Protein AF-A0A2V9N1M3-F1 (afdb_monomer)

Secondary structure (DSSP, 8-state):
-EEE--TT----EEES---TT----------SSHHHHHHHHHHHHHHHTT----S--------GGGTHHHHHTSS-------------SS-------PPPPHHHHHHHHHHH--HHHHHHHHHHHHHHHSSSSSHHHHHHHHHHHHHHTT--GGGEE-S-SSS-STT-EE-HHHHHHHHHHHHTSTTHHHHHHHSPBTTTSGGGTTS-TTS-TT-EEEEEEEEETTEEEEEEEEE-TT--EEEEEEEEES-SS-HHHHHHHHHHHHHHHHHTT--

pLDDT: mean 88.24, std 16.22, range [36.22, 98.81]

Radius of gyration: 24.4 Å; Cα contacts (8 Å, |Δi|>4): 361; chains: 1; bounding box: 51×53×83 Å

Structure (mmCIF, N/CA/C/O backbone):
data_AF-A0A2V9N1M3-F1
#
_entry.id   AF-A0A2V9N1M3-F1
#
loop_
_atom_site.group_PDB
_atom_site.id
_atom_site.type_symbol
_atom_site.label_atom_id
_atom_site.label_alt_id
_atom_site.label_comp_id
_atom_site.label_asym_id
_atom_site.label_entity_id
_atom_site.label_seq_id
_atom_site.pdbx_PDB_ins_code
_atom_site.Cartn_x
_atom_site.Cartn_y
_atom_site.Cartn_z
_atom_site.occupancy
_atom_site.B_iso_or_equiv
_atom_site.auth_seq_id
_atom_site.auth_comp_id
_atom_site.auth_asym_id
_atom_site.auth_atom_id
_atom_site.pdbx_PDB_model_num
ATOM 1 N N . LEU A 1 1 ? 21.889 -20.603 6.524 1.00 84.44 1 LEU A N 1
ATOM 2 C CA . LEU A 1 1 ? 22.195 -20.076 5.174 1.00 84.44 1 LEU A CA 1
ATOM 3 C C . LEU A 1 1 ? 22.054 -18.554 5.181 1.00 84.44 1 LEU A C 1
ATOM 5 O O . LEU A 1 1 ? 21.129 -18.057 5.806 1.00 84.44 1 LEU A O 1
ATOM 9 N N . TYR A 1 2 ? 22.964 -17.839 4.531 1.00 86.38 2 TYR A N 1
ATOM 10 C CA . TYR A 1 2 ? 22.956 -16.389 4.345 1.00 86.38 2 TYR A CA 1
ATOM 11 C C . TYR A 1 2 ? 22.994 -16.087 2.849 1.00 86.38 2 TYR A C 1
ATOM 13 O O . TYR A 1 2 ? 23.710 -16.768 2.110 1.00 86.38 2 TYR A O 1
ATOM 21 N N . ILE A 1 3 ? 22.244 -15.073 2.425 1.00 88.38 3 ILE A N 1
ATOM 22 C CA . ILE A 1 3 ? 22.172 -14.605 1.042 1.00 88.38 3 ILE A CA 1
ATOM 23 C C . ILE A 1 3 ? 22.498 -13.111 1.039 1.00 88.38 3 ILE A C 1
ATOM 25 O O . ILE A 1 3 ? 21.986 -12.357 1.862 1.00 88.38 3 ILE A O 1
ATOM 29 N N . ASN A 1 4 ? 23.367 -12.680 0.128 1.00 85.81 4 ASN A N 1
ATOM 30 C CA . ASN A 1 4 ? 23.683 -11.270 -0.076 1.00 85.81 4 ASN A CA 1
ATOM 31 C C . ASN A 1 4 ? 23.738 -10.938 -1.559 1.00 85.81 4 ASN A C 1
ATOM 33 O O . ASN A 1 4 ? 24.217 -11.728 -2.378 1.00 85.81 4 ASN A O 1
ATOM 37 N N . ARG A 1 5 ? 23.323 -9.716 -1.872 1.00 85.38 5 ARG A N 1
ATOM 38 C CA . ARG A 1 5 ? 23.609 -9.068 -3.137 1.00 85.38 5 ARG A CA 1
ATOM 39 C C . ARG A 1 5 ? 24.112 -7.665 -2.844 1.00 85.38 5 ARG A C 1
ATOM 41 O O . ARG A 1 5 ? 23.372 -6.863 -2.280 1.00 85.38 5 ARG A O 1
ATOM 48 N N . GLU A 1 6 ? 25.336 -7.367 -3.261 1.00 84.12 6 GLU A N 1
ATOM 49 C CA . GLU A 1 6 ? 25.848 -6.001 -3.165 1.00 84.12 6 GLU A CA 1
ATOM 50 C C . GLU A 1 6 ? 24.955 -5.036 -3.970 1.00 84.12 6 GLU A C 1
ATOM 52 O O . GLU A 1 6 ? 24.482 -5.407 -5.055 1.00 84.12 6 GLU A O 1
ATOM 57 N N . PRO A 1 7 ? 24.712 -3.806 -3.477 1.00 78.56 7 PRO A N 1
ATOM 58 C CA . PRO A 1 7 ? 23.983 -2.791 -4.232 1.00 78.56 7 PRO A CA 1
ATOM 59 C C . PRO A 1 7 ? 24.585 -2.589 -5.629 1.00 78.56 7 PRO A C 1
ATOM 61 O O . PRO A 1 7 ? 25.802 -2.471 -5.767 1.00 78.56 7 PRO A O 1
ATOM 64 N N . GLY A 1 8 ? 23.751 -2.566 -6.673 1.00 77.06 8 GLY A N 1
ATOM 65 C CA . GLY A 1 8 ? 24.218 -2.408 -8.056 1.00 77.06 8 GLY A CA 1
ATOM 66 C C . GLY A 1 8 ? 24.792 -3.674 -8.704 1.00 77.06 8 GLY A C 1
ATOM 67 O O . GLY A 1 8 ? 25.138 -3.656 -9.883 1.00 77.06 8 GLY A O 1
ATOM 68 N N . SER A 1 9 ? 24.925 -4.777 -7.963 1.00 80.50 9 SER A N 1
ATOM 69 C CA . SER A 1 9 ? 25.466 -6.028 -8.493 1.00 80.50 9 SER A CA 1
ATOM 70 C C . SER A 1 9 ? 24.376 -6.905 -9.111 1.00 80.50 9 SER A C 1
ATOM 72 O O . SER A 1 9 ? 23.220 -6.880 -8.707 1.00 80.50 9 SER A O 1
ATOM 74 N N . THR A 1 10 ? 24.735 -7.756 -10.064 1.00 80.69 10 THR A N 1
ATOM 75 C CA . THR A 1 10 ? 23.894 -8.892 -10.487 1.00 80.69 10 THR A CA 1
ATOM 76 C C . THR A 1 10 ? 24.365 -10.210 -9.870 1.00 80.69 10 THR A C 1
ATOM 78 O O . THR A 1 10 ? 23.758 -11.257 -10.090 1.00 80.69 10 THR A O 1
ATOM 81 N N . GLN A 1 11 ? 25.438 -10.170 -9.076 1.00 85.69 11 GLN A N 1
ATOM 82 C CA . GLN A 1 11 ? 26.018 -11.331 -8.420 1.00 85.69 11 GLN A CA 1
ATOM 83 C C . GLN A 1 11 ? 25.356 -11.579 -7.063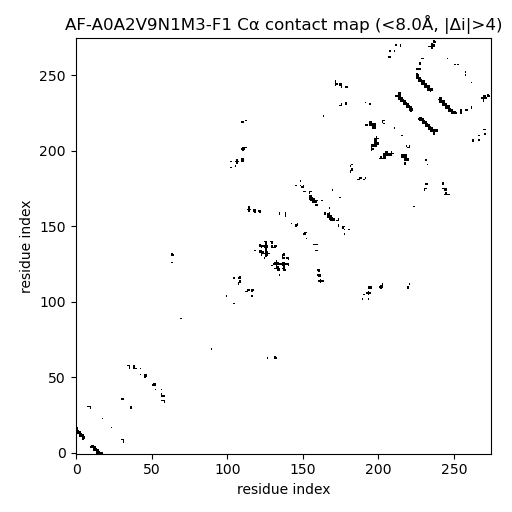 1.00 85.69 11 GLN A C 1
ATOM 85 O O . GLN A 1 11 ? 25.288 -10.691 -6.212 1.00 85.69 11 GLN A O 1
ATOM 90 N N . LEU A 1 12 ? 24.913 -12.820 -6.864 1.00 88.38 12 LEU A N 1
ATOM 91 C CA . LEU A 1 12 ? 24.417 -13.327 -5.591 1.00 88.38 12 LEU A CA 1
ATOM 92 C C . LEU A 1 12 ? 25.511 -14.122 -4.884 1.00 88.38 12 LEU A C 1
ATOM 94 O O . LEU A 1 12 ? 26.125 -15.007 -5.482 1.00 88.38 12 LEU A O 1
ATOM 98 N N . THR A 1 13 ? 25.717 -13.836 -3.603 1.00 89.12 13 THR A N 1
ATOM 99 C CA . THR A 1 13 ? 26.634 -14.578 -2.736 1.00 89.12 13 THR A CA 1
ATOM 100 C C . THR A 1 13 ? 25.820 -15.345 -1.705 1.00 89.12 13 THR A C 1
ATOM 102 O O . THR A 1 13 ? 25.036 -14.748 -0.970 1.00 89.12 13 THR A O 1
ATOM 105 N N . LEU A 1 14 ? 26.017 -16.663 -1.640 1.00 91.38 14 LEU A N 1
ATOM 106 C CA . LEU A 1 14 ? 25.378 -17.542 -0.661 1.00 91.38 14 LEU A CA 1
ATOM 107 C C . LEU A 1 14 ? 26.444 -18.215 0.206 1.00 91.38 14 LEU A C 1
ATOM 109 O O . LEU A 1 14 ? 27.428 -18.732 -0.322 1.00 91.38 14 LEU A O 1
ATOM 113 N N . TRP A 1 15 ? 26.259 -18.224 1.527 1.00 92.62 15 TRP A N 1
ATOM 114 C CA . TRP A 1 15 ? 27.186 -18.887 2.453 1.00 92.62 15 TRP A CA 1
ATOM 115 C C . TRP A 1 15 ? 26.504 -19.376 3.738 1.00 92.62 15 TRP A C 1
ATOM 117 O O . TRP A 1 15 ? 25.355 -19.050 4.026 1.00 92.62 15 TRP A O 1
ATOM 127 N N . GLY A 1 16 ? 27.214 -20.173 4.538 1.00 91.94 16 GLY A N 1
ATOM 128 C CA . GLY A 1 16 ? 26.735 -20.721 5.813 1.00 91.94 16 GLY A CA 1
ATOM 129 C C . GLY A 1 16 ? 26.448 -22.221 5.750 1.00 91.94 16 GLY A C 1
ATOM 130 O O . GLY A 1 16 ? 26.913 -22.912 4.850 1.00 91.94 16 GLY A O 1
ATOM 131 N N . SER A 1 17 ? 25.697 -22.721 6.729 1.00 91.69 17 SER A N 1
ATOM 132 C CA . SER A 1 17 ? 25.288 -24.124 6.831 1.00 91.69 17 SER A CA 1
ATOM 133 C C . SER A 1 17 ? 23.768 -24.274 6.726 1.00 91.69 17 SER A C 1
ATOM 135 O O . SER A 1 17 ? 23.008 -23.340 7.016 1.00 91.69 17 SER A O 1
ATOM 137 N N . ILE A 1 18 ? 23.349 -25.455 6.277 1.00 91.50 18 ILE A N 1
ATOM 138 C CA . ILE A 1 18 ? 21.968 -25.935 6.240 1.00 91.50 18 ILE A CA 1
ATOM 139 C C . ILE A 1 18 ? 21.987 -27.412 6.660 1.00 91.50 18 ILE A C 1
ATOM 141 O O . ILE A 1 18 ? 22.940 -28.123 6.324 1.00 91.50 18 ILE A O 1
ATOM 145 N N . ALA A 1 19 ? 21.010 -27.856 7.455 1.00 94.19 19 ALA A N 1
ATOM 146 C CA . ALA A 1 19 ? 20.919 -29.263 7.840 1.00 94.19 19 ALA A CA 1
ATOM 147 C C . ALA A 1 19 ? 20.518 -30.121 6.627 1.00 94.19 19 ALA A C 1
ATOM 149 O O . ALA A 1 19 ? 19.894 -29.630 5.690 1.00 94.19 19 ALA A O 1
ATOM 150 N N . ALA A 1 20 ? 20.889 -31.403 6.621 1.00 93.44 20 ALA A N 1
ATOM 151 C CA . ALA A 1 20 ? 20.592 -32.286 5.487 1.00 93.44 20 ALA A CA 1
ATOM 152 C C . ALA A 1 20 ? 19.084 -32.560 5.312 1.00 93.44 20 ALA A C 1
ATOM 154 O O . ALA A 1 20 ? 18.650 -32.905 4.218 1.00 93.44 20 ALA A O 1
ATOM 155 N N . ASP A 1 21 ? 18.310 -32.414 6.386 1.00 95.25 21 ASP A N 1
ATOM 156 C CA . ASP A 1 21 ? 16.857 -32.580 6.465 1.00 95.25 21 ASP A CA 1
ATOM 157 C C . ASP A 1 21 ? 16.095 -31.243 6.501 1.00 95.25 21 ASP A C 1
ATOM 159 O O . ASP A 1 21 ? 14.881 -31.223 6.701 1.00 95.25 21 ASP A O 1
ATOM 163 N N . ASP A 1 22 ? 16.792 -30.123 6.299 1.00 92.56 22 ASP A N 1
ATOM 164 C CA . ASP A 1 22 ? 16.176 -28.801 6.253 1.00 92.56 22 ASP A CA 1
ATOM 165 C C . ASP A 1 22 ? 15.276 -28.677 5.005 1.00 92.56 22 ASP A C 1
ATOM 167 O O . ASP A 1 22 ? 15.717 -28.996 3.894 1.00 92.56 22 ASP A O 1
ATOM 171 N N . PRO A 1 23 ? 14.023 -28.202 5.141 1.00 89.06 23 PRO A N 1
ATOM 172 C CA . PRO A 1 23 ? 13.109 -28.042 4.010 1.00 89.06 23 PRO A CA 1
ATOM 173 C C . PRO A 1 23 ? 13.526 -26.925 3.035 1.00 89.06 23 PRO A C 1
ATOM 175 O O . PRO A 1 23 ? 12.907 -26.773 1.980 1.00 89.06 23 PRO A O 1
ATOM 178 N N . GLY A 1 24 ? 14.559 -26.147 3.365 1.00 86.38 24 GLY A N 1
ATOM 179 C CA . GLY A 1 24 ? 15.015 -24.999 2.600 1.00 86.38 24 GLY A CA 1
ATOM 180 C C . GLY A 1 24 ? 14.250 -23.721 2.941 1.00 86.38 24 GLY A C 1
ATOM 181 O O . GLY A 1 24 ? 13.290 -23.705 3.712 1.00 86.38 24 GLY A O 1
ATOM 182 N N . ALA A 1 25 ? 14.689 -22.617 2.339 1.00 83.19 25 ALA A N 1
ATOM 183 C CA . ALA A 1 25 ? 14.068 -21.309 2.488 1.00 83.19 25 ALA A CA 1
ATOM 184 C C . ALA A 1 25 ? 13.905 -20.639 1.123 1.00 83.19 25 ALA A C 1
ATOM 186 O O . ALA A 1 25 ? 14.735 -20.810 0.230 1.00 83.19 25 ALA A O 1
ATOM 187 N N . ASN A 1 26 ? 12.847 -19.842 0.993 1.00 85.00 26 ASN A N 1
ATOM 188 C CA . ASN A 1 26 ? 12.625 -18.974 -0.154 1.00 85.00 26 ASN A CA 1
ATOM 189 C C . ASN A 1 26 ? 12.863 -17.529 0.272 1.0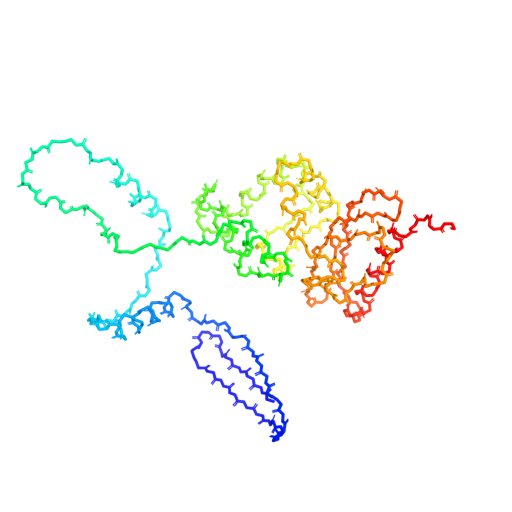0 85.00 26 ASN A C 1
ATOM 191 O O . ASN A 1 26 ? 12.292 -17.076 1.264 1.00 85.00 26 ASN A O 1
ATOM 195 N N . GLU A 1 27 ? 13.661 -16.800 -0.501 1.00 80.81 27 GLU A N 1
ATOM 196 C CA . GLU A 1 27 ? 13.926 -15.386 -0.264 1.00 80.81 27 GLU A CA 1
ATOM 197 C C . GLU A 1 27 ? 13.738 -14.604 -1.564 1.00 80.81 27 GLU A C 1
ATOM 199 O O . GLU A 1 27 ? 14.287 -14.952 -2.611 1.00 80.81 27 GLU A O 1
ATOM 204 N N . GLY A 1 28 ? 12.909 -13.561 -1.507 1.00 80.88 28 GLY A N 1
ATOM 205 C CA . GLY A 1 28 ? 12.708 -12.650 -2.625 1.00 80.88 28 GLY A CA 1
ATOM 206 C C . GLY A 1 28 ? 13.855 -11.653 -2.682 1.00 80.88 28 GLY A C 1
ATOM 207 O O . GLY A 1 28 ? 14.079 -10.905 -1.735 1.00 80.88 28 GLY A O 1
ATOM 208 N N . LEU A 1 29 ? 14.559 -11.617 -3.807 1.00 80.75 29 LEU A N 1
ATOM 209 C CA . LEU A 1 29 ? 15.649 -10.683 -4.040 1.00 80.75 29 LEU A CA 1
ATOM 210 C C . LEU A 1 29 ? 15.184 -9.675 -5.082 1.00 80.75 29 LEU A C 1
ATOM 212 O O . LEU A 1 29 ? 14.639 -10.051 -6.121 1.00 80.75 29 LEU A O 1
ATOM 216 N N . ALA A 1 30 ? 15.398 -8.388 -4.807 1.00 82.25 30 ALA A N 1
ATOM 217 C CA . ALA A 1 30 ? 15.145 -7.341 -5.793 1.00 82.25 30 ALA A CA 1
ATOM 218 C C . ALA A 1 30 ? 15.938 -7.646 -7.077 1.00 82.25 30 ALA A C 1
ATOM 220 O O . ALA A 1 30 ? 16.941 -8.341 -7.014 1.00 82.25 30 ALA A O 1
ATOM 221 N N . ILE A 1 31 ? 15.580 -7.117 -8.235 1.00 83.50 31 ILE A N 1
ATOM 222 C CA . ILE A 1 31 ? 16.400 -7.267 -9.446 1.00 83.50 31 ILE A CA 1
ATOM 223 C C . ILE A 1 31 ? 17.051 -5.920 -9.735 1.00 83.50 31 ILE A C 1
ATOM 225 O O . ILE A 1 31 ? 16.383 -4.890 -9.649 1.00 83.50 31 ILE A O 1
ATOM 229 N N . GLU A 1 32 ? 18.351 -5.931 -10.026 1.00 82.62 32 GLU A N 1
ATOM 230 C CA . GLU A 1 32 ? 19.043 -4.735 -10.505 1.00 82.62 32 GLU A CA 1
ATOM 231 C C . GLU A 1 32 ? 18.577 -4.427 -11.933 1.00 82.62 32 GLU A C 1
ATOM 233 O O . GLU A 1 32 ? 18.548 -5.330 -12.766 1.00 82.62 32 GLU A O 1
ATOM 238 N N . ASP A 1 33 ? 18.180 -3.179 -12.189 1.00 85.25 33 ASP A N 1
ATOM 239 C CA . ASP A 1 33 ? 17.531 -2.730 -13.432 1.00 85.25 33 ASP A CA 1
ATOM 240 C C . ASP A 1 33 ? 16.402 -3.671 -13.929 1.00 85.25 33 ASP A C 1
ATOM 242 O O . ASP A 1 33 ? 16.574 -4.474 -14.855 1.00 85.25 33 ASP A O 1
ATOM 246 N N . PRO A 1 34 ? 15.194 -3.567 -13.341 1.00 89.12 34 PRO A N 1
ATOM 247 C CA . PRO A 1 34 ? 14.056 -4.398 -13.730 1.00 89.12 34 PRO A CA 1
ATOM 248 C C . PRO A 1 34 ? 13.673 -4.298 -15.216 1.00 89.12 34 PRO A C 1
ATOM 250 O O . PRO A 1 34 ? 13.109 -5.249 -15.762 1.00 89.12 34 PRO A O 1
ATOM 253 N 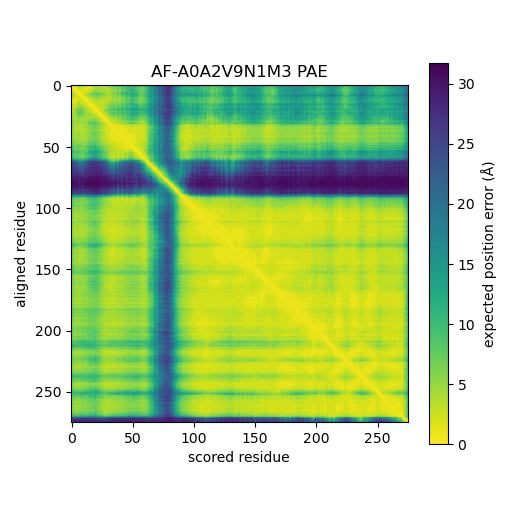N . ALA A 1 35 ? 13.966 -3.174 -15.881 1.00 89.56 35 ALA A N 1
ATOM 254 C CA . ALA A 1 35 ? 13.656 -2.987 -17.296 1.00 89.56 35 ALA A CA 1
ATOM 255 C C . ALA A 1 35 ? 14.612 -3.796 -18.186 1.00 89.56 35 ALA A C 1
ATOM 257 O O . ALA A 1 35 ? 14.161 -4.476 -19.111 1.00 89.56 35 ALA A O 1
ATOM 258 N N . GLU A 1 36 ? 15.905 -3.799 -17.862 1.00 89.25 36 GLU A N 1
ATOM 259 C CA . GLU A 1 36 ? 16.904 -4.612 -18.563 1.00 89.25 36 GLU A CA 1
ATOM 260 C C . GLU A 1 36 ? 16.643 -6.112 -18.371 1.00 89.25 36 GLU A C 1
ATOM 262 O O . GLU A 1 36 ? 16.735 -6.904 -19.320 1.00 89.25 36 GLU A O 1
ATOM 267 N N . PHE A 1 37 ? 16.245 -6.510 -17.160 1.00 89.69 37 PHE A N 1
ATOM 268 C CA . PHE A 1 37 ? 15.829 -7.882 -16.886 1.00 89.69 37 PHE A CA 1
ATOM 269 C C . PHE A 1 37 ? 14.602 -8.283 -17.713 1.00 89.69 37 PHE A C 1
ATOM 271 O O . PHE A 1 37 ? 14.614 -9.332 -18.360 1.00 89.69 37 PHE A O 1
ATOM 278 N N . ALA A 1 38 ? 13.563 -7.442 -17.754 1.00 91.44 38 ALA A N 1
ATOM 279 C CA . ALA A 1 38 ? 12.366 -7.701 -18.551 1.00 91.44 38 ALA A CA 1
ATOM 280 C C . ALA A 1 38 ? 12.684 -7.805 -20.054 1.00 91.44 38 ALA A C 1
ATOM 282 O O . ALA A 1 38 ? 12.186 -8.709 -20.727 1.00 91.44 38 ALA A O 1
ATOM 283 N N . ALA A 1 39 ? 13.557 -6.936 -20.575 1.00 91.75 39 ALA A N 1
ATOM 284 C CA . ALA A 1 39 ? 14.016 -6.995 -21.962 1.00 91.75 39 ALA A CA 1
ATOM 285 C C . ALA A 1 39 ? 14.762 -8.306 -22.265 1.00 91.75 39 ALA A C 1
ATOM 287 O O . ALA A 1 39 ? 14.535 -8.932 -23.305 1.00 91.75 39 ALA A O 1
ATOM 288 N N . SER A 1 40 ? 15.613 -8.751 -21.339 1.00 91.38 40 SER A N 1
ATOM 289 C CA . SER A 1 40 ? 16.352 -10.013 -21.452 1.00 91.38 40 SER A CA 1
ATOM 290 C C . SER A 1 40 ? 15.420 -11.229 -21.417 1.00 91.38 40 SER A C 1
ATOM 292 O O . SER A 1 40 ? 15.562 -12.139 -22.236 1.00 91.38 40 SER A O 1
ATOM 294 N N . LEU A 1 41 ? 14.423 -11.224 -20.527 1.00 93.25 41 LEU A N 1
ATOM 295 C CA . LEU A 1 41 ? 13.413 -12.278 -20.445 1.00 93.25 41 LEU A CA 1
ATOM 296 C C . LEU A 1 41 ? 12.561 -12.343 -21.720 1.00 93.25 41 LEU A C 1
ATOM 298 O O . LEU A 1 41 ? 12.363 -13.424 -22.270 1.00 93.25 41 LEU A O 1
ATOM 302 N N . LEU A 1 42 ? 12.098 -11.197 -22.228 1.00 93.75 42 LEU A N 1
ATOM 303 C CA . LEU A 1 42 ? 11.317 -11.140 -23.464 1.00 93.75 42 LEU A CA 1
ATOM 304 C C . LEU A 1 42 ? 12.110 -11.691 -24.654 1.00 93.75 42 LEU A C 1
ATOM 306 O O . LEU A 1 42 ? 11.584 -12.500 -25.416 1.00 93.75 42 LEU A O 1
ATOM 310 N N . ARG A 1 43 ? 13.382 -11.296 -24.793 1.00 94.44 43 ARG A N 1
ATOM 311 C CA . ARG A 1 43 ? 14.280 -11.839 -25.819 1.00 94.44 43 ARG A CA 1
ATOM 312 C C . ARG A 1 43 ? 14.358 -13.363 -25.734 1.00 94.44 43 ARG A C 1
ATOM 314 O O . ARG A 1 43 ? 14.161 -14.035 -26.741 1.00 94.44 43 ARG A O 1
ATOM 321 N N . HIS A 1 44 ? 14.611 -13.897 -24.542 1.00 94.69 44 HIS A N 1
ATOM 322 C CA . HIS A 1 44 ? 14.714 -15.338 -24.332 1.00 94.69 44 HIS A CA 1
ATOM 323 C C . HIS A 1 44 ? 13.423 -16.075 -24.730 1.00 94.69 44 HIS A C 1
ATOM 325 O O . HIS A 1 44 ? 13.467 -17.095 -25.419 1.00 94.69 44 HIS A O 1
ATOM 331 N N . LEU A 1 45 ? 12.261 -15.526 -24.360 1.00 96.06 45 LEU A N 1
ATOM 332 C CA . LEU A 1 45 ? 10.959 -16.093 -24.720 1.00 96.06 45 LEU A CA 1
ATOM 333 C C . LEU A 1 45 ? 10.694 -16.052 -26.233 1.00 96.06 45 LEU A C 1
ATOM 335 O O . LEU A 1 45 ? 10.115 -16.994 -26.772 1.00 96.06 45 LEU A O 1
ATOM 339 N N . LEU A 1 46 ? 11.131 -14.999 -26.929 1.00 95.69 46 LEU A N 1
ATOM 340 C CA . LEU A 1 46 ? 11.046 -14.896 -28.389 1.00 95.69 46 LEU A CA 1
ATOM 341 C C . LEU A 1 46 ? 11.927 -15.945 -29.084 1.00 95.69 46 LEU A C 1
ATOM 343 O O . LEU A 1 46 ? 11.459 -16.633 -29.993 1.00 95.69 46 LEU A O 1
ATOM 347 N N . GLU A 1 47 ? 13.165 -16.119 -28.620 1.00 95.88 47 GLU A N 1
ATOM 348 C CA . GLU A 1 47 ? 14.116 -17.091 -29.172 1.00 95.88 47 GLU A CA 1
ATOM 349 C C . GLU A 1 47 ? 13.607 -18.535 -29.015 1.00 95.88 47 GLU A C 1
ATOM 351 O O . GLU A 1 47 ? 13.638 -19.303 -29.977 1.00 95.88 47 GLU A O 1
ATOM 356 N N . ILE A 1 48 ? 13.031 -18.888 -27.855 1.00 97.38 48 ILE A N 1
ATOM 357 C CA . ILE A 1 48 ? 12.378 -20.197 -27.637 1.00 97.38 48 ILE A CA 1
ATOM 358 C C . ILE A 1 48 ? 11.232 -20.434 -28.632 1.00 97.38 48 ILE A C 1
ATOM 360 O O . ILE A 1 48 ? 10.956 -21.572 -29.013 1.00 97.38 48 ILE A O 1
ATOM 364 N N . ARG A 1 49 ? 10.556 -19.370 -29.076 1.00 97.06 49 ARG A N 1
ATOM 365 C CA . ARG A 1 49 ? 9.462 -19.432 -30.056 1.00 97.06 49 ARG A CA 1
ATOM 366 C C . ARG A 1 49 ? 9.941 -19.345 -31.509 1.00 97.06 49 ARG A C 1
ATOM 368 O O . ARG A 1 49 ? 9.110 -19.232 -32.406 1.00 97.06 49 ARG A O 1
ATOM 375 N N . GLY A 1 50 ? 11.251 -19.421 -31.752 1.00 97.19 50 GLY A N 1
ATOM 376 C CA . GLY A 1 50 ? 11.839 -19.412 -33.093 1.00 97.19 50 GLY A CA 1
ATOM 377 C C . GLY A 1 50 ? 11.979 -18.021 -33.713 1.00 97.19 50 GLY A C 1
ATOM 378 O O . GLY A 1 50 ? 12.278 -17.913 -34.901 1.00 97.19 50 GLY A O 1
ATOM 379 N N . VAL A 1 51 ? 11.783 -16.951 -32.937 1.00 96.56 51 VAL A N 1
ATOM 380 C CA . VAL A 1 51 ? 12.003 -15.576 -33.398 1.00 96.56 51 VAL A CA 1
ATOM 381 C C . VAL A 1 51 ? 13.461 -15.202 -33.146 1.00 96.56 51 VAL A C 1
ATOM 383 O O . VAL A 1 51 ? 13.883 -15.017 -32.006 1.00 96.56 51 VAL A O 1
ATOM 386 N N . ALA A 1 52 ? 14.243 -15.079 -34.218 1.00 94.44 52 ALA A N 1
ATOM 387 C CA . ALA A 1 52 ? 15.638 -14.666 -34.124 1.00 94.44 52 ALA A CA 1
ATOM 388 C C . ALA A 1 52 ? 15.744 -13.160 -33.828 1.00 94.44 52 ALA A C 1
ATOM 390 O O . ALA A 1 52 ? 15.293 -12.328 -34.617 1.00 94.44 52 ALA A O 1
ATOM 391 N N . VAL A 1 53 ? 16.379 -12.805 -32.707 1.00 92.44 53 VAL A N 1
ATOM 392 C CA . VAL A 1 53 ? 16.651 -11.412 -32.327 1.00 92.44 53 VAL A CA 1
ATOM 393 C C . VAL A 1 53 ? 18.129 -11.102 -32.554 1.00 92.44 53 VAL A C 1
ATOM 395 O O . VAL A 1 53 ? 19.006 -11.570 -31.827 1.00 92.44 53 VAL A O 1
ATOM 398 N N . TYR A 1 54 ? 18.417 -10.290 -33.570 1.00 91.25 54 TYR A N 1
ATOM 399 C CA . TYR A 1 54 ? 19.775 -9.831 -33.859 1.00 91.25 54 TYR A CA 1
ATOM 400 C C . TYR A 1 54 ? 20.139 -8.606 -33.005 1.00 91.25 54 TYR A C 1
ATOM 402 O O . TYR A 1 54 ? 19.317 -7.723 -32.773 1.00 91.25 54 TYR A O 1
ATOM 410 N N . GLY A 1 55 ? 21.401 -8.523 -32.571 1.00 90.31 55 GLY A N 1
ATOM 411 C CA . GLY A 1 55 ? 21.922 -7.398 -31.788 1.00 90.31 55 GLY A CA 1
ATOM 412 C C . GLY A 1 55 ? 21.884 -7.600 -30.267 1.00 90.31 55 GLY A C 1
ATOM 413 O O . GLY A 1 55 ? 21.765 -8.719 -29.758 1.00 90.31 55 GLY A O 1
ATOM 414 N N . LYS A 1 56 ? 22.064 -6.495 -29.532 1.00 86.25 56 LYS A N 1
ATOM 415 C CA . LYS A 1 56 ? 22.063 -6.454 -28.061 1.00 86.25 56 LYS A CA 1
ATOM 416 C C . LYS A 1 56 ? 20.834 -5.700 -27.570 1.00 86.25 56 LYS A C 1
ATOM 418 O O . LYS A 1 56 ? 20.549 -4.618 -28.084 1.00 86.25 56 LYS A O 1
ATOM 423 N N . GLN A 1 57 ? 20.164 -6.248 -26.562 1.00 85.62 57 GLN A N 1
ATOM 424 C CA . GLN A 1 57 ? 19.156 -5.521 -25.803 1.00 85.62 57 GLN A CA 1
ATOM 425 C C . GLN A 1 57 ? 19.795 -4.313 -25.103 1.00 85.62 57 GLN A C 1
ATOM 427 O O . GLN A 1 57 ? 20.994 -4.316 -24.808 1.00 85.62 57 GLN A O 1
ATOM 432 N N . ARG A 1 58 ? 19.008 -3.251 -24.931 1.00 84.62 58 ARG A N 1
ATOM 433 C CA . ARG A 1 58 ? 19.392 -2.043 -24.204 1.00 84.62 58 ARG A CA 1
ATOM 434 C C . ARG A 1 58 ? 18.151 -1.422 -23.595 1.00 84.62 58 ARG A C 1
ATOM 436 O O . ARG A 1 58 ? 17.159 -1.233 -24.301 1.00 84.62 58 ARG A O 1
ATOM 443 N N . THR A 1 59 ? 18.262 -0.989 -22.355 1.00 84.19 59 THR A N 1
ATOM 444 C CA . THR A 1 59 ? 17.247 -0.154 -21.723 1.00 84.19 59 THR A CA 1
ATOM 445 C C . THR A 1 59 ? 17.379 1.305 -22.172 1.00 84.19 59 THR A C 1
ATOM 447 O O . THR A 1 59 ? 18.474 1.866 -22.249 1.00 84.19 59 THR A O 1
ATOM 450 N N . ARG A 1 60 ? 16.248 1.930 -22.523 1.00 79.25 60 ARG A N 1
ATOM 451 C CA . ARG A 1 60 ? 16.147 3.369 -22.805 1.00 79.25 60 ARG A CA 1
ATOM 452 C C . ARG A 1 60 ? 15.155 3.991 -21.835 1.00 79.25 60 ARG A C 1
ATOM 454 O O . ARG A 1 60 ? 13.945 3.882 -22.028 1.00 79.25 60 ARG A O 1
ATOM 461 N N . HIS A 1 61 ? 15.668 4.667 -20.815 1.00 70.81 61 HIS A N 1
ATOM 462 C CA . HIS A 1 61 ? 14.839 5.472 -19.926 1.00 70.81 61 HIS A CA 1
ATOM 463 C C . HIS A 1 61 ? 14.395 6.711 -20.696 1.00 70.81 61 HIS A C 1
ATOM 465 O O . HIS A 1 61 ? 15.185 7.611 -20.969 1.00 70.81 61 HIS A O 1
ATOM 471 N N . THR A 1 62 ? 13.146 6.699 -21.140 1.00 61.50 62 THR A N 1
ATOM 472 C CA . THR A 1 62 ? 12.577 7.817 -21.886 1.00 61.50 62 THR A CA 1
ATOM 473 C C . THR A 1 62 ? 11.918 8.763 -20.889 1.00 61.50 62 THR A C 1
ATOM 475 O O . THR A 1 62 ? 11.186 8.312 -20.009 1.00 61.50 62 THR A O 1
ATOM 478 N N . GLU A 1 63 ? 12.156 10.066 -21.025 1.00 53.84 63 GLU A N 1
ATOM 479 C CA . GLU A 1 63 ? 11.381 11.100 -20.333 1.00 53.84 63 GLU A CA 1
ATOM 480 C C . GLU A 1 63 ? 9.895 10.919 -20.693 1.00 53.84 63 GLU A C 1
ATOM 482 O O . GLU A 1 63 ? 9.502 11.084 -21.854 1.00 53.84 63 GLU A O 1
ATOM 487 N N . LEU A 1 64 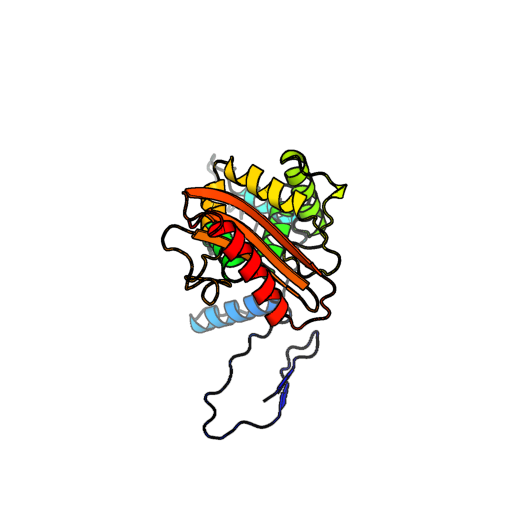? 9.068 10.526 -19.713 1.00 49.12 64 LEU A N 1
ATOM 488 C CA . LEU A 1 64 ? 7.680 10.091 -19.936 1.00 49.12 64 LEU A CA 1
ATOM 489 C C . LEU A 1 64 ? 6.794 11.147 -20.621 1.00 49.12 64 LEU A C 1
ATOM 491 O O . LEU A 1 64 ? 5.805 10.774 -21.252 1.00 49.12 64 LEU A O 1
ATOM 495 N N . ALA A 1 65 ? 7.155 12.433 -20.560 1.00 46.00 65 ALA A N 1
ATOM 496 C CA . ALA A 1 65 ? 6.457 13.514 -21.260 1.00 46.00 65 ALA A CA 1
ATOM 497 C C . ALA A 1 65 ? 6.382 13.304 -22.788 1.00 46.00 65 ALA A C 1
ATOM 499 O O . ALA A 1 65 ? 5.465 13.796 -23.439 1.00 46.00 65 ALA A O 1
ATOM 500 N N . SER A 1 66 ? 7.309 12.531 -23.362 1.00 43.97 66 SER A N 1
ATOM 501 C CA . SER A 1 66 ? 7.362 12.249 -24.804 1.00 43.97 66 SER A CA 1
ATOM 502 C C . SER A 1 66 ? 6.444 11.106 -25.271 1.00 43.97 66 SER A C 1
ATOM 504 O O . SER A 1 66 ? 6.200 10.975 -26.469 1.00 43.97 66 SER A O 1
ATOM 506 N N . LEU A 1 67 ? 5.897 10.287 -24.361 1.00 49.31 67 LEU A N 1
ATOM 507 C CA . LEU A 1 67 ? 5.047 9.139 -24.722 1.00 49.31 67 LEU A CA 1
ATOM 508 C C . LEU A 1 67 ? 3.596 9.534 -25.035 1.00 49.31 67 LEU A C 1
ATOM 510 O O . LEU A 1 67 ? 2.981 8.922 -25.907 1.00 49.31 67 LEU A O 1
ATOM 514 N N . SER A 1 68 ? 3.063 10.590 -24.407 1.00 45.62 68 SER A N 1
ATOM 515 C CA . SER A 1 68 ? 1.716 11.120 -24.699 1.00 45.62 68 SER A CA 1
ATOM 516 C C . SER A 1 68 ? 1.554 11.574 -26.159 1.00 45.62 68 SER A C 1
ATOM 518 O O . SER A 1 68 ? 0.442 11.611 -26.695 1.00 45.62 68 SER A O 1
ATOM 520 N N . THR A 1 69 ? 2.667 11.871 -26.835 1.00 41.84 69 THR A N 1
ATOM 521 C CA . THR A 1 69 ? 2.703 12.235 -28.255 1.00 41.84 69 THR A CA 1
ATOM 522 C C . THR A 1 69 ? 2.482 11.030 -29.180 1.00 41.84 69 THR A C 1
ATOM 524 O O . THR A 1 69 ? 1.911 11.202 -30.255 1.00 41.84 69 THR A O 1
ATOM 527 N N . PHE A 1 70 ? 2.858 9.812 -28.765 1.00 42.09 70 PHE A N 1
ATOM 528 C CA . PHE A 1 70 ? 2.764 8.608 -29.606 1.00 42.09 70 PHE A CA 1
ATOM 529 C C . PHE A 1 70 ? 1.354 8.006 -29.655 1.00 42.09 70 PHE A C 1
ATOM 531 O O . PHE A 1 70 ? 0.915 7.570 -30.715 1.00 42.09 70 PHE A O 1
ATOM 538 N N . THR A 1 71 ? 0.607 8.014 -28.548 1.00 41.38 71 THR A N 1
ATOM 539 C CA . THR A 1 71 ? -0.760 7.456 -28.525 1.00 41.38 71 THR A CA 1
ATOM 540 C C . THR A 1 71 ? -1.765 8.368 -29.240 1.00 41.38 71 THR A C 1
ATOM 542 O O . THR A 1 71 ? -2.734 7.896 -29.830 1.00 41.38 71 THR A O 1
ATOM 545 N N . SER A 1 72 ? -1.510 9.681 -29.254 1.00 37.97 72 SER A N 1
ATOM 546 C CA . SER A 1 72 ? -2.416 10.674 -29.851 1.00 37.97 72 SER A CA 1
ATOM 547 C C . SER A 1 72 ? -2.388 10.695 -31.386 1.00 37.97 72 SER A C 1
ATOM 549 O O . SER A 1 72 ? -3.331 11.179 -32.008 1.00 37.97 72 SER A O 1
ATOM 551 N N . THR A 1 73 ? -1.346 10.155 -32.028 1.00 38.12 73 THR A N 1
ATOM 552 C CA . THR A 1 73 ? -1.198 10.197 -33.496 1.00 38.12 73 THR A CA 1
ATOM 553 C C . THR A 1 73 ? -1.901 9.053 -34.235 1.00 38.12 73 THR A C 1
ATOM 555 O O . THR A 1 73 ? -1.994 9.095 -35.458 1.00 38.12 73 THR A O 1
ATOM 558 N N . VAL A 1 74 ? -2.442 8.050 -33.533 1.00 43.59 74 VAL A N 1
ATOM 559 C CA . VAL A 1 74 ? -3.022 6.849 -34.173 1.00 43.59 74 VAL A CA 1
ATOM 560 C C . VAL A 1 74 ? -4.521 6.999 -34.497 1.00 43.59 74 VAL A C 1
ATOM 562 O O . VAL A 1 74 ? -5.038 6.289 -35.354 1.00 43.59 74 VAL A O 1
ATOM 565 N N . ILE A 1 75 ? -5.236 7.958 -33.893 1.00 43.38 75 ILE A N 1
ATOM 566 C CA . ILE A 1 75 ? -6.706 8.073 -34.038 1.00 43.38 75 ILE A CA 1
ATOM 567 C C . ILE A 1 75 ? -7.135 9.008 -35.194 1.00 43.38 75 ILE A C 1
ATOM 569 O O . ILE A 1 75 ? -8.287 8.982 -35.621 1.00 43.38 75 ILE A O 1
ATOM 573 N N . ALA A 1 76 ? -6.219 9.778 -35.788 1.00 40.47 76 ALA A N 1
ATOM 574 C CA . ALA A 1 76 ? -6.545 10.769 -36.818 1.00 40.47 76 ALA A CA 1
ATOM 575 C C . ALA A 1 76 ? -5.972 10.419 -38.204 1.00 40.47 76 ALA A C 1
ATOM 577 O O . ALA A 1 76 ? -5.133 11.139 -38.731 1.00 40.47 76 ALA A O 1
ATOM 578 N N . SER A 1 77 ? -6.426 9.330 -38.831 1.00 44.16 77 SER A N 1
ATOM 579 C CA . SER A 1 77 ? -6.401 9.236 -40.304 1.00 44.16 77 SER A CA 1
ATOM 580 C C . SER A 1 77 ? -7.424 8.222 -40.830 1.00 44.16 77 SER A C 1
ATOM 582 O O . SER A 1 77 ? -7.174 7.027 -40.955 1.00 44.16 77 SER A O 1
ATOM 584 N N . ARG A 1 78 ? -8.622 8.709 -41.164 1.00 45.25 78 ARG A N 1
ATOM 585 C CA . ARG A 1 78 ? -9.526 8.032 -42.103 1.00 45.25 78 ARG A CA 1
ATOM 586 C C . ARG A 1 78 ? -10.051 9.057 -43.101 1.00 45.25 78 ARG A C 1
ATOM 588 O O . ARG A 1 78 ? -10.951 9.822 -42.774 1.00 45.25 78 ARG A O 1
ATOM 595 N N . GLY A 1 79 ? -9.484 9.045 -44.306 1.00 39.03 79 GLY A N 1
ATOM 596 C CA . GLY A 1 79 ? -10.032 9.740 -45.468 1.00 39.03 79 GLY A CA 1
ATOM 597 C C . GLY A 1 79 ? -9.012 9.955 -46.587 1.00 39.03 79 GLY A C 1
ATOM 598 O O . GLY A 1 79 ? -8.139 10.802 -46.439 1.00 39.03 79 GLY A O 1
ATOM 599 N N . GLY A 1 80 ? -9.186 9.243 -47.707 1.00 40.94 80 GLY A N 1
ATOM 600 C CA . GLY A 1 80 ? -8.656 9.620 -49.026 1.00 40.94 80 GLY A CA 1
ATOM 601 C C . GLY A 1 80 ? -7.641 8.652 -49.637 1.00 40.94 80 GLY A C 1
ATOM 602 O O . GLY A 1 80 ? -6.546 8.494 -49.110 1.00 40.94 80 GLY A O 1
ATOM 603 N N . ASP A 1 81 ? -8.024 8.043 -50.761 1.00 52.44 81 ASP A N 1
ATOM 604 C CA . ASP A 1 81 ? -7.206 7.177 -51.614 1.00 52.44 81 ASP A CA 1
ATOM 605 C C . ASP A 1 81 ? -6.013 7.915 -52.246 1.00 52.44 81 ASP A C 1
ATOM 607 O O . ASP A 1 81 ? -6.193 8.952 -52.876 1.00 52.44 81 ASP A O 1
ATOM 611 N N . GLU A 1 82 ? -4.819 7.329 -52.132 1.00 37.66 82 GLU A N 1
ATOM 612 C CA . GLU A 1 82 ? -3.799 7.182 -53.184 1.00 37.66 82 GLU A CA 1
ATOM 613 C C . GLU A 1 82 ? -2.648 6.331 -52.615 1.00 37.66 82 GLU A C 1
ATOM 615 O O . GLU A 1 82 ? -2.237 6.503 -51.467 1.00 37.66 82 GLU A O 1
ATOM 620 N N . HIS A 1 83 ? -2.146 5.369 -53.396 1.00 42.41 83 HIS A N 1
ATOM 621 C CA . HIS A 1 83 ? -1.085 4.436 -53.003 1.00 42.41 83 HIS A CA 1
ATOM 622 C C . HIS A 1 83 ? 0.257 5.152 -52.768 1.00 42.41 83 HIS A C 1
ATOM 624 O O . HIS A 1 83 ? 1.160 5.123 -53.600 1.00 42.41 83 HIS A O 1
ATOM 630 N N . SER A 1 84 ? 0.412 5.738 -51.588 1.00 36.22 84 SER A N 1
ATOM 631 C CA . SER A 1 84 ? 1.696 6.053 -50.982 1.00 36.22 84 SER A CA 1
ATOM 632 C C . SER A 1 84 ? 1.771 5.240 -49.698 1.00 36.22 84 SER A C 1
ATOM 634 O O . SER A 1 84 ? 0.876 5.322 -48.860 1.00 36.22 84 SER A O 1
ATOM 636 N N . LEU A 1 85 ? 2.790 4.390 -49.556 1.00 39.97 85 LEU A N 1
ATOM 637 C CA . LEU A 1 85 ? 3.059 3.691 -48.300 1.00 39.97 85 LEU A CA 1
ATOM 638 C C . LEU A 1 85 ? 3.526 4.737 -47.278 1.00 39.97 85 LEU A C 1
ATOM 640 O O . LEU A 1 85 ? 4.720 4.916 -47.047 1.00 39.97 85 LEU A O 1
ATOM 644 N N . THR A 1 86 ? 2.580 5.471 -46.696 1.00 44.53 86 THR A N 1
ATOM 645 C CA . THR A 1 86 ? 2.790 6.285 -45.506 1.00 44.53 86 THR A CA 1
ATOM 646 C C . THR A 1 86 ? 3.056 5.326 -44.358 1.00 44.53 86 THR A C 1
ATOM 648 O O . THR A 1 86 ? 2.147 4.826 -43.699 1.00 44.53 86 THR A O 1
ATOM 651 N N . TYR A 1 87 ? 4.334 5.030 -44.132 1.00 47.94 87 TYR A N 1
ATOM 652 C CA . TYR A 1 87 ? 4.752 4.435 -42.874 1.00 47.94 87 TYR A CA 1
ATOM 653 C C . TYR A 1 87 ? 4.314 5.392 -41.759 1.00 47.94 87 TYR A C 1
ATOM 655 O O . TYR A 1 87 ? 4.631 6.585 -41.846 1.00 47.94 87 TYR A O 1
ATOM 663 N N . PRO A 1 88 ? 3.562 4.930 -40.745 1.00 54.00 88 PRO A N 1
ATOM 664 C CA . PRO A 1 88 ? 3.225 5.783 -39.618 1.00 54.00 88 PRO A CA 1
ATOM 665 C C . PRO A 1 88 ? 4.523 6.362 -39.047 1.00 54.00 88 PRO A C 1
ATOM 667 O O . PRO A 1 88 ? 5.518 5.652 -38.908 1.00 54.00 88 PRO A O 1
ATOM 670 N N . ALA A 1 89 ? 4.530 7.657 -38.723 1.00 65.00 89 ALA A N 1
ATOM 671 C CA . ALA A 1 89 ? 5.701 8.373 -38.201 1.00 65.00 89 ALA A CA 1
ATOM 672 C C . ALA A 1 89 ? 6.136 7.910 -36.787 1.00 65.00 89 ALA A C 1
ATOM 674 O O . ALA A 1 89 ? 6.924 8.578 -36.121 1.00 65.00 89 ALA A O 1
ATOM 675 N N . GLY A 1 90 ? 5.618 6.772 -36.320 1.00 66.62 90 GLY A N 1
ATOM 676 C CA . GLY A 1 90 ? 5.864 6.182 -35.017 1.00 66.62 90 GLY A CA 1
ATOM 677 C C . GLY A 1 90 ? 6.009 4.659 -35.107 1.00 66.62 90 GLY A C 1
ATOM 678 O O . GLY A 1 90 ? 5.718 4.056 -36.141 1.00 66.62 90 GLY A O 1
ATOM 679 N N . PRO A 1 91 ? 6.491 4.022 -34.031 1.00 75.69 91 PRO A N 1
ATOM 680 C CA . PRO A 1 91 ? 6.671 2.578 -33.990 1.00 75.69 91 PRO A CA 1
ATOM 681 C C . PRO A 1 91 ? 5.338 1.849 -34.215 1.00 75.69 91 PRO A C 1
ATOM 683 O O . PRO A 1 91 ? 4.319 2.196 -33.622 1.00 75.69 91 PRO A O 1
ATOM 686 N N . LEU A 1 92 ? 5.357 0.811 -35.055 1.00 84.31 92 LEU A N 1
ATOM 687 C CA . LEU A 1 92 ? 4.226 -0.101 -35.221 1.00 84.31 92 LEU A CA 1
ATOM 688 C C . LEU A 1 92 ? 4.062 -0.949 -33.951 1.00 84.31 92 LEU A C 1
ATOM 690 O O . LEU A 1 92 ? 4.991 -1.652 -33.550 1.00 84.31 92 LEU A O 1
ATOM 694 N N . VAL A 1 93 ? 2.878 -0.911 -33.335 1.00 87.12 93 VAL A N 1
ATOM 695 C CA . VAL A 1 93 ? 2.547 -1.758 -32.180 1.00 87.12 93 VAL A CA 1
ATOM 696 C C . VAL A 1 93 ? 2.303 -3.189 -32.663 1.00 87.12 93 VAL A C 1
ATOM 698 O O . VAL A 1 93 ? 1.350 -3.444 -33.394 1.00 87.12 93 VAL A O 1
ATOM 701 N N . LEU A 1 94 ? 3.175 -4.122 -32.266 1.00 90.69 94 LEU A N 1
ATOM 702 C CA . LEU A 1 94 ? 3.080 -5.541 -32.646 1.00 90.69 94 LEU A CA 1
ATOM 703 C C . LEU A 1 94 ? 2.308 -6.389 -31.626 1.00 90.69 94 LEU A C 1
ATOM 705 O O . LEU A 1 94 ? 1.768 -7.433 -31.979 1.00 90.69 94 LEU A O 1
ATOM 709 N N . ALA A 1 95 ? 2.290 -5.962 -30.364 1.00 89.44 95 ALA A N 1
ATOM 710 C CA . ALA A 1 95 ? 1.600 -6.631 -29.271 1.00 89.44 95 ALA A CA 1
ATOM 711 C C . ALA A 1 95 ? 1.298 -5.631 -28.148 1.00 89.44 95 ALA A C 1
ATOM 713 O O . ALA A 1 95 ? 2.073 -4.702 -27.913 1.00 89.44 95 ALA A O 1
ATOM 714 N N . GLU A 1 96 ? 0.198 -5.861 -27.437 1.00 91.62 96 GLU A N 1
ATOM 715 C CA . GLU A 1 96 ? -0.211 -5.113 -26.250 1.00 91.62 96 GLU A CA 1
ATOM 716 C C . GLU A 1 96 ? -0.635 -6.105 -25.164 1.00 91.62 96 GLU A C 1
ATOM 718 O O . GLU A 1 96 ? -1.181 -7.171 -25.456 1.00 91.62 96 GLU A O 1
ATOM 723 N N . TYR A 1 97 ? -0.379 -5.748 -23.909 1.00 92.19 97 TYR A N 1
ATOM 724 C CA . TYR A 1 97 ? -0.893 -6.457 -22.749 1.00 92.19 97 TYR A CA 1
ATOM 725 C C . TYR A 1 97 ? -1.599 -5.465 -21.832 1.00 92.19 97 TYR A C 1
ATOM 727 O O . TYR A 1 97 ? -1.010 -4.461 -21.430 1.00 92.19 97 TYR A O 1
ATOM 735 N N . GLN A 1 98 ? -2.848 -5.770 -21.491 1.00 92.75 98 GLN A N 1
ATOM 736 C CA . GLN A 1 98 ? -3.631 -4.994 -20.540 1.00 92.75 98 GLN A CA 1
ATOM 737 C C . GLN A 1 98 ? -3.569 -5.669 -19.173 1.00 92.75 98 GLN A C 1
ATOM 739 O O . GLN A 1 98 ? -3.779 -6.876 -19.051 1.00 92.75 98 GLN A O 1
ATOM 744 N N . SER A 1 99 ? -3.233 -4.887 -18.148 1.00 93.44 99 SER A N 1
ATOM 745 C CA . SER A 1 99 ? -3.141 -5.371 -16.774 1.00 93.44 99 SER A CA 1
ATOM 746 C C . SER A 1 99 ? -4.517 -5.677 -16.181 1.00 93.44 99 SER A C 1
ATOM 748 O O . SER A 1 99 ? -5.560 -5.322 -16.732 1.00 93.44 99 SER A O 1
ATOM 750 N N . ALA A 1 100 ? -4.508 -6.273 -14.988 1.00 94.62 100 ALA A N 1
ATOM 751 C CA . ALA A 1 100 ? -5.674 -6.269 -14.117 1.00 94.62 100 ALA A CA 1
ATOM 752 C C . ALA A 1 100 ? -6.142 -4.822 -13.827 1.00 94.62 100 ALA A C 1
ATOM 754 O O . ALA A 1 100 ? -5.330 -3.887 -13.895 1.00 94.62 100 ALA A O 1
ATOM 755 N N . PRO A 1 101 ? -7.434 -4.620 -13.514 1.00 94.50 101 PRO A N 1
ATOM 756 C CA . PRO A 1 101 ? -7.959 -3.302 -13.180 1.00 94.50 101 PRO A CA 1
ATOM 757 C C . PRO A 1 101 ? -7.368 -2.768 -11.868 1.00 94.50 101 PRO A C 1
ATOM 759 O O . PRO A 1 101 ? -6.934 -3.527 -11.003 1.00 94.50 101 PRO A O 1
ATOM 762 N N . LEU A 1 102 ? -7.410 -1.444 -11.694 1.00 93.56 102 LEU A N 1
ATOM 763 C CA . LEU A 1 102 ? -6.839 -0.744 -10.536 1.00 93.56 102 LEU A CA 1
ATOM 764 C C . LEU A 1 102 ? -7.353 -1.271 -9.183 1.00 93.56 102 LEU A C 1
ATOM 766 O O . LEU A 1 102 ? -6.606 -1.292 -8.212 1.00 93.56 102 LEU A O 1
ATOM 770 N N . SER A 1 103 ? -8.606 -1.719 -9.106 1.00 94.88 103 SER A N 1
ATOM 771 C CA . SER A 1 103 ? -9.183 -2.285 -7.880 1.00 94.88 103 SER A CA 1
ATOM 772 C C . SER A 1 103 ? -8.455 -3.548 -7.402 1.00 94.88 103 SER A C 1
ATOM 774 O O . SER A 1 103 ? -8.265 -3.729 -6.200 1.00 94.88 103 SER A O 1
ATOM 776 N N . GLU A 1 104 ? -8.004 -4.400 -8.327 1.00 95.12 104 GLU A N 1
ATOM 777 C CA . GLU A 1 104 ? -7.181 -5.575 -8.015 1.00 95.12 104 GLU A CA 1
ATOM 778 C C . GLU A 1 104 ? -5.814 -5.150 -7.475 1.00 95.12 104 GLU A C 1
ATOM 780 O O . GLU A 1 104 ? -5.333 -5.699 -6.485 1.00 95.12 104 GLU A O 1
ATOM 785 N N . ASP A 1 105 ? -5.211 -4.133 -8.093 1.00 95.94 105 ASP A N 1
ATOM 786 C CA . ASP A 1 105 ? -3.909 -3.608 -7.688 1.00 95.94 105 ASP A CA 1
ATOM 787 C C . ASP A 1 105 ? -3.957 -2.977 -6.287 1.00 95.94 105 ASP A C 1
ATOM 789 O O . ASP A 1 105 ? -3.122 -3.276 -5.434 1.00 95.94 105 ASP A O 1
ATOM 793 N N . ILE A 1 106 ? -5.005 -2.199 -5.995 1.00 96.75 106 ILE A N 1
ATOM 794 C CA . ILE A 1 106 ? -5.263 -1.640 -4.660 1.00 96.75 106 ILE A CA 1
ATOM 795 C C . ILE A 1 106 ? -5.446 -2.755 -3.627 1.00 96.75 106 ILE A C 1
ATOM 797 O O . ILE A 1 106 ? -4.923 -2.654 -2.515 1.00 96.75 106 ILE A O 1
ATOM 801 N N . ARG A 1 107 ? -6.138 -3.848 -3.973 1.00 96.62 107 ARG A N 1
ATOM 802 C CA . ARG A 1 107 ? -6.244 -5.010 -3.083 1.00 96.62 107 ARG A CA 1
ATOM 803 C C . ARG A 1 107 ? -4.882 -5.645 -2.819 1.00 96.62 107 ARG A C 1
ATOM 805 O O . ARG A 1 107 ? -4.603 -5.974 -1.670 1.00 96.62 107 ARG A O 1
ATOM 812 N N . VAL A 1 108 ? -4.016 -5.782 -3.823 1.00 96.44 108 VAL A N 1
ATOM 813 C CA . VAL A 1 108 ? -2.636 -6.259 -3.615 1.00 96.44 108 VAL A CA 1
ATOM 814 C C . VAL A 1 108 ? -1.874 -5.309 -2.685 1.00 96.44 108 VAL A C 1
ATOM 816 O O . VAL A 1 108 ? -1.299 -5.756 -1.691 1.00 96.44 108 VAL A O 1
ATOM 819 N N . ILE A 1 109 ? -1.930 -3.998 -2.934 1.00 97.38 109 ILE A N 1
ATOM 820 C CA . ILE A 1 109 ? -1.309 -2.984 -2.069 1.00 97.38 109 ILE A CA 1
ATOM 821 C C . ILE A 1 109 ? -1.787 -3.147 -0.624 1.00 97.38 109 ILE A C 1
ATOM 823 O O . ILE A 1 109 ? -0.971 -3.210 0.292 1.00 97.38 109 ILE A O 1
ATOM 827 N N . ASN A 1 110 ? -3.092 -3.264 -0.396 1.00 97.81 110 ASN A N 1
ATOM 828 C CA . ASN A 1 110 ? -3.642 -3.236 0.953 1.00 97.81 110 ASN A CA 1
ATOM 829 C C . ASN A 1 110 ? -3.526 -4.575 1.691 1.00 97.81 110 ASN A C 1
ATOM 831 O O . ASN A 1 110 ? -3.080 -4.577 2.843 1.00 97.81 110 ASN A O 1
ATOM 835 N N . LYS A 1 111 ? -3.852 -5.705 1.047 1.00 96.50 111 LYS A N 1
ATOM 836 C CA . LYS A 1 111 ? -3.846 -7.037 1.679 1.00 96.50 111 LYS A CA 1
ATOM 837 C C . LYS A 1 111 ? -2.438 -7.513 2.020 1.00 96.50 111 LYS A C 1
ATOM 839 O O . LYS A 1 111 ? -2.220 -8.000 3.128 1.00 96.50 111 LYS A O 1
ATOM 844 N N . VAL A 1 112 ? -1.484 -7.355 1.098 1.00 94.81 112 VAL A N 1
ATOM 845 C CA . VAL A 1 112 ? -0.098 -7.827 1.293 1.00 94.81 112 VAL A CA 1
ATOM 846 C C . VAL A 1 112 ? 0.906 -6.701 1.544 1.00 94.81 112 VAL A C 1
ATOM 848 O O . VAL A 1 112 ? 2.091 -6.969 1.709 1.00 94.81 112 VAL A O 1
ATOM 851 N N . SER A 1 113 ? 0.450 -5.446 1.643 1.00 95.94 113 SER A N 1
ATOM 852 C CA . SER A 1 113 ? 1.308 -4.281 1.906 1.00 95.94 113 SER A CA 1
ATOM 853 C C . SER A 1 113 ? 2.407 -4.093 0.853 1.00 95.94 113 SER A C 1
ATOM 855 O O . SER A 1 113 ? 3.571 -3.889 1.196 1.00 95.94 113 SER A O 1
ATOM 857 N N . GLN A 1 114 ? 2.051 -4.205 -0.430 1.00 96.38 114 GLN A N 1
ATOM 858 C CA . GLN A 1 114 ? 3.017 -4.184 -1.530 1.00 96.38 114 GLN A CA 1
ATOM 859 C C . GLN A 1 114 ? 3.541 -2.755 -1.795 1.00 96.38 114 GLN A C 1
ATOM 861 O O . GLN A 1 114 ? 2.847 -1.911 -2.362 1.00 96.38 114 GLN A O 1
ATOM 866 N N . ASN A 1 115 ? 4.800 -2.506 -1.420 1.00 95.75 115 ASN A N 1
ATOM 867 C CA . ASN A 1 115 ? 5.436 -1.187 -1.513 1.00 95.75 115 ASN A CA 1
ATOM 868 C C . ASN A 1 115 ? 5.676 -0.705 -2.954 1.00 95.75 115 ASN A C 1
ATOM 870 O O . ASN A 1 115 ? 5.345 0.427 -3.283 1.00 95.75 115 ASN A O 1
ATOM 874 N N . LEU A 1 116 ? 6.235 -1.549 -3.825 1.00 94.69 116 LEU A N 1
ATOM 875 C CA . LEU A 1 116 ? 6.497 -1.207 -5.228 1.00 94.69 116 LEU A CA 1
ATOM 876 C C . LEU A 1 116 ? 5.216 -0.799 -5.972 1.00 94.69 116 LEU A C 1
ATOM 878 O O . LEU A 1 116 ? 5.247 0.138 -6.761 1.00 94.69 116 LEU A O 1
ATOM 882 N N . HIS A 1 117 ? 4.094 -1.466 -5.711 1.00 97.06 117 HIS A N 1
ATOM 883 C CA . HIS A 1 117 ? 2.810 -1.132 -6.324 1.00 97.06 117 HIS A CA 1
ATOM 884 C C . HIS A 1 117 ? 2.329 0.245 -5.851 1.00 97.06 117 HIS A C 1
ATOM 886 O O . HIS A 1 117 ? 1.968 1.077 -6.678 1.00 97.06 117 HIS A O 1
ATOM 892 N N . ALA A 1 118 ? 2.429 0.542 -4.550 1.00 98.12 118 ALA A N 1
ATOM 893 C CA . ALA A 1 118 ? 2.106 1.867 -4.019 1.00 98.12 118 ALA A CA 1
ATOM 894 C C . ALA A 1 118 ? 3.001 2.975 -4.621 1.00 98.12 118 ALA A C 1
ATOM 896 O O . ALA A 1 118 ? 2.519 4.045 -4.994 1.00 98.12 118 ALA A O 1
ATOM 897 N N . GLU A 1 119 ? 4.297 2.699 -4.796 1.00 97.75 119 GLU A N 1
ATOM 898 C CA . GLU A 1 119 ? 5.255 3.604 -5.444 1.00 97.75 119 GLU A CA 1
ATOM 899 C C . GLU A 1 119 ? 4.944 3.857 -6.928 1.00 97.75 119 GLU A C 1
ATOM 901 O O . GLU A 1 119 ? 5.076 4.988 -7.417 1.00 97.75 119 GLU A O 1
ATOM 906 N N . ILE A 1 120 ? 4.550 2.813 -7.660 1.00 96.12 120 ILE A N 1
ATOM 907 C CA . ILE A 1 120 ? 4.147 2.915 -9.066 1.00 96.12 120 ILE A CA 1
ATOM 908 C C . ILE A 1 120 ? 2.828 3.677 -9.175 1.00 96.12 120 ILE A C 1
ATOM 910 O O . ILE A 1 120 ? 2.728 4.565 -10.020 1.00 96.12 120 ILE A O 1
ATOM 914 N N . LEU A 1 121 ? 1.853 3.401 -8.305 1.00 97.19 121 LEU A N 1
ATOM 915 C CA . LEU A 1 121 ? 0.568 4.096 -8.281 1.00 97.19 121 LEU A CA 1
ATOM 916 C C . LEU A 1 121 ? 0.746 5.599 -8.035 1.00 97.19 121 LEU A C 1
ATOM 918 O O . LEU A 1 121 ? 0.156 6.407 -8.750 1.00 97.19 121 LEU A O 1
ATOM 922 N N . LEU A 1 122 ? 1.617 5.991 -7.099 1.00 98.06 122 LEU A N 1
ATOM 923 C CA . LEU A 1 122 ? 1.940 7.400 -6.859 1.00 98.06 122 LEU A CA 1
ATOM 924 C C . LEU A 1 122 ? 2.504 8.082 -8.117 1.00 98.06 122 LEU A C 1
ATOM 926 O O . LEU A 1 122 ? 2.037 9.152 -8.510 1.00 98.06 122 LEU A O 1
ATOM 930 N N . ARG A 1 123 ? 3.472 7.449 -8.790 1.00 96.44 123 ARG A N 1
ATOM 931 C CA . ARG A 1 123 ? 4.049 7.971 -10.044 1.00 96.44 123 ARG A CA 1
ATOM 932 C C . ARG A 1 123 ? 3.020 7.999 -11.173 1.00 96.44 123 ARG A C 1
ATOM 934 O O . ARG A 1 123 ? 3.014 8.937 -11.966 1.00 96.44 123 ARG A O 1
ATOM 941 N N . LEU A 1 124 ? 2.135 7.006 -11.243 1.00 95.19 124 LEU A N 1
ATOM 942 C CA . LEU A 1 124 ? 1.053 6.955 -12.221 1.00 95.19 124 LEU A CA 1
ATOM 943 C C . LEU A 1 124 ? 0.070 8.111 -12.012 1.00 95.19 124 LEU A C 1
ATOM 945 O O . LEU A 1 124 ? -0.293 8.765 -12.982 1.00 95.19 124 LEU A O 1
ATOM 949 N N . MET A 1 125 ? -0.291 8.441 -10.769 1.00 95.69 125 MET A N 1
ATOM 950 C CA . MET A 1 125 ? -1.097 9.635 -10.485 1.00 95.69 125 MET A CA 1
ATOM 951 C C . MET A 1 125 ? -0.399 10.914 -10.954 1.00 95.69 125 MET A C 1
ATOM 953 O O . MET A 1 125 ? -1.026 11.748 -11.606 1.00 95.69 125 MET A O 1
ATOM 957 N N . GLY A 1 126 ? 0.906 11.045 -10.694 1.00 95.06 126 GLY A N 1
ATOM 958 C CA . GLY A 1 126 ? 1.705 12.162 -11.200 1.00 95.06 126 GLY A CA 1
ATOM 959 C C . GLY A 1 126 ? 1.689 12.257 -12.728 1.00 95.06 126 GLY A C 1
ATOM 960 O O . GLY A 1 126 ? 1.587 13.352 -13.277 1.00 95.06 126 GLY A O 1
ATOM 961 N N . ARG A 1 127 ? 1.735 11.116 -13.426 1.00 92.25 127 ARG A N 1
ATOM 962 C CA . ARG A 1 127 ? 1.650 11.049 -14.891 1.00 92.25 127 ARG A CA 1
ATOM 963 C C . ARG A 1 127 ? 0.268 11.451 -15.409 1.00 92.25 127 ARG A C 1
ATOM 965 O O . ARG A 1 127 ? 0.187 12.198 -16.376 1.00 92.25 127 ARG A O 1
ATOM 972 N N . GLU A 1 128 ? -0.793 10.918 -14.815 1.00 93.25 128 GLU A N 1
ATOM 973 C CA . GLU A 1 128 ? -2.160 11.051 -15.334 1.00 93.25 128 GLU A CA 1
ATOM 974 C C . GLU A 1 128 ? -2.833 12.371 -14.937 1.00 93.25 128 GLU A C 1
ATOM 976 O O . GLU A 1 128 ? -3.739 12.840 -15.626 1.00 93.25 128 GLU A O 1
ATOM 981 N N . LYS A 1 129 ? -2.435 12.957 -13.801 1.00 94.75 129 LYS A N 1
ATOM 982 C CA . LYS A 1 129 ? -3.079 14.144 -13.209 1.00 94.75 129 LYS A CA 1
ATOM 983 C C . LYS A 1 129 ? -2.115 15.268 -12.845 1.00 94.75 129 LYS A C 1
ATOM 985 O O . LYS A 1 129 ? -2.577 16.369 -12.562 1.00 94.75 129 LYS A O 1
ATOM 990 N N . GLY A 1 130 ? -0.816 14.993 -12.818 1.00 93.44 130 GLY A N 1
ATOM 991 C CA . GLY A 1 130 ? 0.219 15.961 -12.479 1.00 93.44 130 GLY A CA 1
ATOM 992 C C . GLY A 1 130 ? 1.049 16.367 -13.692 1.00 93.44 130 GLY A C 1
ATOM 993 O O . GLY A 1 130 ? 0.566 16.442 -14.821 1.00 93.44 130 GLY A O 1
ATOM 994 N N . THR A 1 131 ? 2.326 16.639 -13.438 1.00 91.06 131 THR A N 1
ATOM 995 C CA . THR A 1 131 ? 3.287 17.147 -14.426 1.00 91.06 131 THR A CA 1
ATOM 996 C C . THR A 1 131 ? 4.217 16.070 -14.993 1.00 91.06 131 THR A C 1
ATOM 998 O O . THR A 1 131 ? 5.016 16.358 -15.883 1.00 91.06 131 THR A O 1
ATOM 1001 N N . GLY A 1 132 ? 4.123 14.821 -14.519 1.00 89.94 132 GLY A N 1
ATOM 1002 C CA . GLY A 1 132 ? 4.956 13.720 -15.005 1.00 89.94 132 GLY A CA 1
ATOM 1003 C C . GLY A 1 132 ? 4.957 12.485 -14.105 1.00 89.94 132 GLY A C 1
ATOM 1004 O O . GLY A 1 132 ? 4.496 12.513 -12.971 1.00 89.94 132 GLY A O 1
ATOM 1005 N N . GLY A 1 133 ? 5.515 11.378 -14.602 1.00 90.88 133 GLY A N 1
ATOM 1006 C CA . GLY A 1 133 ? 5.596 10.095 -13.887 1.00 90.88 133 GLY A CA 1
ATOM 1007 C C . GLY A 1 133 ? 6.639 10.047 -12.764 1.00 90.88 133 GLY A C 1
ATOM 1008 O O . GLY A 1 133 ? 7.445 9.119 -12.721 1.00 90.88 133 GLY A O 1
ATOM 1009 N N . THR A 1 134 ? 6.672 11.057 -11.894 1.00 93.44 134 THR A N 1
ATOM 1010 C CA . THR A 1 134 ? 7.661 11.213 -10.819 1.00 93.44 134 THR A CA 1
ATOM 1011 C C . THR A 1 134 ? 7.005 11.157 -9.443 1.00 93.44 134 THR A C 1
ATOM 1013 O O . THR A 1 134 ? 5.794 11.333 -9.301 1.00 93.44 134 THR A O 1
ATOM 1016 N N . VAL A 1 135 ? 7.816 10.922 -8.407 1.00 95.38 135 VAL A N 1
ATOM 1017 C CA . VAL A 1 135 ? 7.349 10.985 -7.013 1.00 95.38 135 VAL A CA 1
ATOM 1018 C C . VAL A 1 135 ? 6.846 12.387 -6.690 1.00 95.38 135 VAL A C 1
ATOM 1020 O O . VAL A 1 135 ? 5.761 12.517 -6.138 1.00 95.38 135 VAL A O 1
ATOM 1023 N N . GLN A 1 136 ? 7.582 13.438 -7.076 1.00 96.44 136 GLN A N 1
ATOM 1024 C CA . GLN A 1 136 ? 7.184 14.813 -6.762 1.00 96.44 136 GLN A CA 1
ATOM 1025 C C . GLN A 1 136 ? 5.827 15.174 -7.376 1.00 96.44 136 GLN A C 1
ATOM 1027 O O . GLN A 1 136 ? 4.966 15.691 -6.669 1.00 96.44 136 GLN A O 1
ATOM 1032 N N . ALA A 1 137 ? 5.615 14.852 -8.656 1.00 95.50 137 ALA A N 1
ATOM 1033 C CA . ALA A 1 137 ? 4.343 15.106 -9.327 1.00 95.50 137 ALA A CA 1
ATOM 1034 C C . ALA A 1 137 ? 3.199 14.287 -8.705 1.00 95.50 137 ALA A C 1
ATOM 1036 O O . ALA A 1 137 ? 2.096 14.798 -8.530 1.00 95.50 137 ALA A O 1
ATOM 1037 N N . GLY A 1 138 ? 3.460 13.034 -8.317 1.00 97.88 138 GLY A N 1
ATOM 1038 C CA . GLY A 1 138 ? 2.491 12.209 -7.595 1.00 97.88 138 GLY A CA 1
ATOM 1039 C C . GLY A 1 138 ? 2.104 12.787 -6.231 1.00 97.88 138 GLY A C 1
ATOM 1040 O O . GLY A 1 138 ? 0.923 12.845 -5.897 1.00 97.88 138 GLY A O 1
ATOM 1041 N N . LEU A 1 139 ? 3.084 13.262 -5.457 1.00 98.19 139 LEU A N 1
ATOM 1042 C CA . LEU A 1 139 ? 2.853 13.886 -4.150 1.00 98.19 139 LEU A CA 1
ATOM 1043 C C . LEU A 1 139 ? 2.089 15.210 -4.264 1.00 98.19 139 LEU A C 1
ATOM 1045 O O . LEU A 1 139 ? 1.293 15.530 -3.385 1.00 98.19 139 LEU A O 1
ATOM 1049 N N . GLU A 1 140 ? 2.297 15.978 -5.334 1.00 97.88 140 GLU A N 1
ATOM 1050 C CA . GLU A 1 140 ? 1.521 17.191 -5.608 1.00 97.88 140 GLU A CA 1
ATOM 1051 C C . GLU A 1 140 ? 0.042 16.869 -5.864 1.00 97.88 140 GLU A C 1
ATOM 1053 O O . GLU A 1 140 ? -0.836 17.474 -5.245 1.00 97.88 140 GLU A O 1
ATOM 1058 N N . VAL A 1 141 ? -0.235 15.853 -6.691 1.00 98.25 141 VAL A N 1
ATOM 1059 C CA . VAL A 1 141 ? -1.601 15.353 -6.920 1.00 98.25 141 VAL A CA 1
ATOM 1060 C C . VAL A 1 141 ? -2.230 14.871 -5.609 1.00 98.25 141 VAL A C 1
ATOM 1062 O O . VAL A 1 141 ? -3.371 15.224 -5.308 1.00 98.25 141 VAL A O 1
ATOM 1065 N N . LEU A 1 142 ? -1.481 14.115 -4.799 1.00 97.94 142 LEU A N 1
ATOM 1066 C CA . LEU A 1 142 ? -1.944 13.621 -3.501 1.00 97.94 142 LEU A CA 1
ATOM 1067 C C . LEU A 1 142 ? -2.289 14.768 -2.538 1.00 97.94 142 LEU A C 1
ATOM 1069 O O . LEU A 1 142 ? -3.341 14.734 -1.908 1.00 97.94 142 LEU A O 1
ATOM 1073 N N . ARG A 1 143 ? -1.453 15.810 -2.453 1.00 98.00 143 ARG A N 1
ATOM 1074 C CA . ARG A 1 143 ? -1.730 17.002 -1.628 1.00 98.00 143 ARG A CA 1
ATOM 1075 C C . ARG A 1 143 ? -3.015 17.705 -2.051 1.00 98.00 143 ARG A C 1
ATOM 1077 O O . ARG A 1 143 ? -3.823 18.066 -1.198 1.00 98.00 143 ARG A O 1
ATOM 1084 N N . GLY A 1 144 ? -3.216 17.874 -3.360 1.00 97.88 144 GLY A N 1
ATOM 1085 C CA . GLY A 1 144 ? -4.445 18.453 -3.905 1.00 97.88 144 GLY A CA 1
ATOM 1086 C C . GLY A 1 144 ? -5.683 17.638 -3.526 1.00 97.8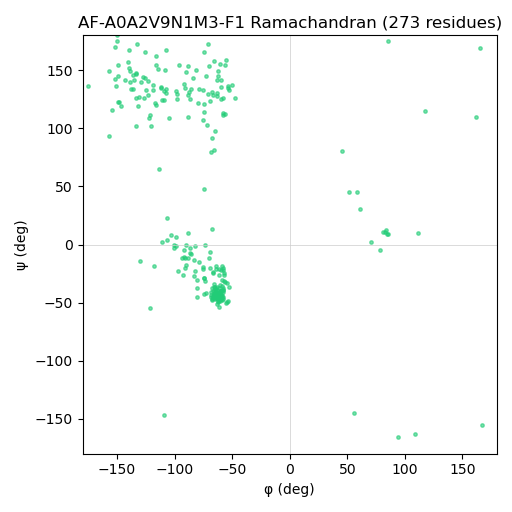8 144 GLY A C 1
ATOM 1087 O O . GLY A 1 144 ? -6.685 18.205 -3.093 1.00 97.88 144 GLY A O 1
ATOM 1088 N N . PHE A 1 145 ? -5.589 16.308 -3.615 1.00 98.06 145 PHE A N 1
ATOM 1089 C CA . PHE A 1 145 ? -6.652 15.399 -3.186 1.00 98.06 145 PHE A CA 1
ATOM 1090 C C . PHE A 1 145 ? -6.954 15.514 -1.684 1.00 98.06 145 PHE A C 1
ATOM 1092 O O . PHE A 1 145 ? -8.114 15.676 -1.317 1.00 98.06 145 PHE A O 1
ATOM 1099 N N . LEU A 1 146 ? -5.933 15.479 -0.821 1.00 98.25 146 LEU A N 1
ATOM 1100 C CA . LEU A 1 146 ? -6.112 15.544 0.636 1.00 98.25 146 LEU A CA 1
ATOM 1101 C C . LEU A 1 146 ? -6.723 16.877 1.083 1.00 98.25 146 LEU A C 1
ATOM 1103 O O . LEU A 1 146 ? -7.624 16.882 1.918 1.00 98.25 146 LEU A O 1
ATOM 1107 N N . ASN A 1 147 ? -6.312 17.989 0.469 1.00 97.19 147 ASN A N 1
ATOM 1108 C CA . ASN A 1 147 ? -6.942 19.290 0.695 1.00 97.19 147 ASN A CA 1
ATOM 1109 C C . ASN A 1 147 ? -8.426 19.272 0.275 1.00 97.19 147 ASN A C 1
ATOM 1111 O O . ASN A 1 147 ? -9.297 19.693 1.031 1.00 97.19 147 ASN A O 1
ATOM 1115 N N . GLY A 1 148 ? -8.740 18.697 -0.892 1.00 96.75 148 GLY A N 1
ATOM 1116 C CA . GLY A 1 148 ? -10.126 18.499 -1.334 1.00 96.75 148 GLY A CA 1
ATOM 1117 C C . GLY A 1 148 ? -10.953 17.590 -0.411 1.00 96.75 148 GLY A C 1
ATOM 1118 O O . GLY A 1 148 ? -12.172 17.742 -0.339 1.00 96.75 148 GLY A O 1
ATOM 1119 N N . ALA A 1 149 ? -10.298 16.684 0.318 1.00 97.44 149 ALA A N 1
ATOM 1120 C CA . ALA A 1 149 ? -10.901 15.850 1.355 1.00 97.44 149 ALA A CA 1
ATOM 1121 C C . ALA A 1 149 ? -11.035 16.556 2.721 1.00 97.44 149 ALA A C 1
ATOM 1123 O O . ALA A 1 149 ? -11.579 15.967 3.653 1.00 97.44 149 ALA A O 1
ATOM 1124 N N . GLY A 1 150 ? -10.579 17.809 2.840 1.00 97.12 150 GLY A N 1
ATOM 1125 C CA . GLY A 1 150 ? -10.651 18.612 4.062 1.00 97.12 150 GLY A CA 1
ATOM 1126 C C . GLY A 1 150 ? -9.504 18.388 5.049 1.00 97.12 150 GLY A C 1
ATOM 1127 O O . GLY A 1 150 ? -9.571 18.904 6.159 1.00 97.12 150 GLY A O 1
ATOM 1128 N N . ILE A 1 151 ? -8.459 17.654 4.661 1.00 98.25 151 ILE A N 1
ATOM 1129 C CA . ILE A 1 151 ? -7.331 17.317 5.536 1.00 98.25 151 ILE A CA 1
ATOM 1130 C C . ILE A 1 151 ? -6.292 18.439 5.481 1.00 98.25 151 ILE A C 1
ATOM 1132 O O . ILE A 1 151 ? -5.794 18.789 4.405 1.00 98.25 151 ILE A O 1
ATOM 1136 N N . SER A 1 152 ? -5.938 18.984 6.647 1.00 96.44 152 SER A N 1
ATOM 1137 C CA . SER A 1 152 ? -4.948 20.058 6.763 1.00 96.44 152 SER A CA 1
ATOM 1138 C C . SER A 1 152 ? -3.562 19.611 6.298 1.00 96.44 152 SER A C 1
ATOM 1140 O O . SER A 1 152 ? -3.113 18.507 6.604 1.00 96.44 152 SER A O 1
ATOM 1142 N N . SER A 1 153 ? -2.832 20.496 5.614 1.00 95.62 153 SER A N 1
ATOM 1143 C CA . SER A 1 153 ? -1.426 20.265 5.257 1.00 95.62 153 SER A CA 1
ATOM 1144 C C . SER A 1 153 ? -0.497 20.168 6.467 1.00 95.62 153 SER A C 1
ATOM 1146 O O . SER A 1 153 ? 0.606 19.653 6.333 1.00 95.62 153 SER A O 1
ATOM 1148 N N . ASP A 1 154 ? -0.930 20.650 7.633 1.00 96.62 154 ASP A N 1
ATOM 1149 C CA . ASP A 1 154 ? -0.152 20.561 8.874 1.00 96.62 154 ASP A CA 1
ATOM 1150 C C . ASP A 1 154 ? -0.244 19.169 9.521 1.00 96.62 154 ASP A C 1
ATOM 1152 O O . ASP A 1 154 ? 0.563 18.827 10.385 1.00 96.62 154 ASP A O 1
ATOM 1156 N N . ASP A 1 155 ? -1.207 18.346 9.094 1.00 97.31 155 ASP A N 1
ATOM 1157 C CA . ASP A 1 155 ? -1.444 17.016 9.652 1.00 97.31 155 ASP A CA 1
ATOM 1158 C C . ASP A 1 155 ? -0.691 15.892 8.926 1.00 97.31 155 ASP A C 1
ATOM 1160 O O . ASP A 1 155 ? -0.745 14.735 9.360 1.00 97.31 155 ASP A O 1
ATOM 1164 N N . TYR A 1 156 ? 0.008 16.192 7.827 1.00 97.88 156 TYR A N 1
ATOM 1165 C CA . TYR A 1 156 ? 0.754 15.190 7.071 1.00 97.88 156 TYR A CA 1
ATOM 1166 C C . TYR A 1 156 ? 2.006 15.740 6.379 1.00 97.88 156 TYR A C 1
ATOM 1168 O O . TYR A 1 156 ? 2.102 16.903 6.004 1.00 97.88 156 TYR A O 1
ATOM 1176 N N . SER A 1 157 ? 2.966 14.852 6.143 1.00 97.94 157 SER A N 1
ATOM 1177 C CA . SER A 1 157 ? 4.123 15.086 5.284 1.00 97.94 157 SER A CA 1
ATOM 1178 C C . SER A 1 157 ? 4.484 13.772 4.609 1.00 97.94 157 SER A C 1
ATOM 1180 O O . SER A 1 157 ? 4.773 12.796 5.293 1.00 97.94 157 SER A O 1
ATOM 1182 N N . PHE A 1 158 ? 4.439 13.722 3.280 1.00 97.81 158 PHE A N 1
ATOM 1183 C CA . PHE A 1 158 ? 4.710 12.501 2.520 1.00 97.81 158 PHE A CA 1
ATOM 1184 C C . PHE A 1 158 ? 5.909 12.684 1.593 1.00 97.81 158 PHE A C 1
ATOM 1186 O O . PHE A 1 158 ? 6.036 13.712 0.923 1.00 97.81 158 PHE A O 1
ATOM 1193 N N . PHE A 1 159 ? 6.759 11.662 1.559 1.00 97.69 159 PHE A N 1
ATOM 1194 C CA . PHE A 1 159 ? 7.986 11.560 0.768 1.00 97.69 159 PHE A CA 1
ATOM 1195 C C . PHE A 1 159 ? 7.935 10.409 -0.237 1.00 97.69 159 PHE A C 1
ATOM 1197 O O . PHE A 1 159 ? 8.707 10.398 -1.194 1.00 97.69 159 PHE A O 1
ATOM 1204 N N . ASP A 1 160 ? 7.032 9.453 -0.033 1.00 97.81 160 ASP A N 1
ATOM 1205 C CA . ASP A 1 160 ? 6.836 8.306 -0.908 1.00 97.81 160 ASP A CA 1
ATOM 1206 C C . ASP A 1 160 ? 5.369 7.833 -0.873 1.00 97.81 160 ASP A C 1
ATOM 1208 O O . ASP A 1 160 ? 4.523 8.458 -0.226 1.00 97.81 160 ASP A O 1
ATOM 1212 N N . GLY A 1 161 ? 5.044 6.785 -1.634 1.00 95.62 161 GLY A N 1
ATOM 1213 C CA . GLY A 1 161 ? 3.682 6.238 -1.703 1.00 95.62 161 GLY A CA 1
ATOM 1214 C C . GLY A 1 161 ? 3.463 5.040 -0.781 1.00 95.62 161 GLY A C 1
ATOM 1215 O O . GLY A 1 161 ? 2.329 4.720 -0.435 1.00 95.62 161 GLY A O 1
ATOM 1216 N N . SER A 1 162 ? 4.544 4.360 -0.405 1.00 97.25 162 SER A N 1
ATOM 1217 C CA . SER A 1 162 ? 4.505 3.093 0.331 1.00 97.25 162 SER A CA 1
ATOM 1218 C C . SER A 1 162 ? 4.540 3.237 1.851 1.00 97.25 162 SER A C 1
ATOM 1220 O O . SER A 1 162 ? 4.149 2.308 2.560 1.00 97.25 162 SER A O 1
ATOM 1222 N N . GLY A 1 163 ? 5.008 4.372 2.373 1.00 95.44 163 GLY A N 1
ATOM 1223 C CA . GLY A 1 163 ? 5.239 4.549 3.802 1.00 95.44 163 GLY A CA 1
ATOM 1224 C C . GLY A 1 163 ? 6.601 4.032 4.280 1.00 95.44 163 GLY A C 1
ATOM 1225 O O . GLY A 1 163 ? 6.811 3.961 5.489 1.00 95.44 163 GLY A O 1
ATOM 1226 N N . LEU A 1 164 ? 7.521 3.653 3.382 1.00 95.56 164 LEU A N 1
ATOM 1227 C CA . LEU A 1 164 ? 8.860 3.168 3.750 1.00 95.56 164 LEU A CA 1
ATOM 1228 C C . LEU A 1 164 ? 9.786 4.291 4.227 1.00 95.56 164 LEU A C 1
ATOM 1230 O O . LEU A 1 164 ? 10.655 4.056 5.074 1.00 95.56 164 LEU A O 1
ATOM 1234 N N . SER A 1 165 ? 9.612 5.500 3.697 1.00 96.19 165 SER A N 1
ATOM 1235 C CA . SER A 1 165 ? 10.355 6.671 4.132 1.00 96.19 165 SER A CA 1
ATOM 1236 C C . SER A 1 165 ? 10.035 6.976 5.590 1.00 96.19 165 SER A C 1
ATOM 1238 O O . SER A 1 165 ? 8.880 7.131 5.990 1.00 96.19 165 SER A O 1
ATOM 1240 N N . ARG A 1 166 ? 11.097 7.110 6.391 1.00 94.31 166 ARG A N 1
ATOM 1241 C CA . ARG A 1 166 ? 11.010 7.527 7.797 1.00 94.31 166 ARG A CA 1
ATOM 1242 C C . ARG A 1 166 ? 10.625 8.995 7.959 1.00 94.31 166 ARG A C 1
ATOM 1244 O O . ARG A 1 166 ? 10.338 9.415 9.072 1.00 94.31 166 ARG A O 1
ATOM 1251 N N . GLU A 1 167 ? 10.648 9.754 6.870 1.00 96.25 167 GLU A N 1
ATOM 1252 C CA . GLU A 1 167 ? 10.254 11.161 6.841 1.00 96.25 167 GLU A CA 1
ATOM 1253 C C . GLU A 1 167 ? 8.743 11.330 6.630 1.00 96.25 167 GLU A C 1
ATOM 1255 O O . GLU A 1 167 ? 8.227 12.439 6.760 1.00 96.25 167 GLU A O 1
ATOM 1260 N N . ASN A 1 168 ? 8.021 10.239 6.341 1.00 97.69 168 ASN A N 1
ATOM 1261 C CA . ASN A 1 168 ? 6.568 10.266 6.284 1.00 97.69 168 ASN A CA 1
ATOM 1262 C C . ASN A 1 168 ? 5.972 10.529 7.673 1.00 97.69 168 ASN A C 1
ATOM 1264 O O . ASN A 1 168 ? 6.264 9.818 8.637 1.00 97.69 168 ASN A O 1
ATOM 1268 N N . LEU A 1 169 ? 5.078 11.509 7.752 1.00 97.50 169 LEU A N 1
ATOM 1269 C CA . LEU A 1 169 ? 4.343 11.894 8.949 1.00 97.50 169 LEU A CA 1
ATOM 1270 C C . LEU A 1 169 ? 2.852 11.973 8.626 1.00 97.50 169 LEU A C 1
ATOM 1272 O O . LEU A 1 169 ? 2.460 12.467 7.572 1.00 97.50 169 LEU A O 1
ATOM 1276 N N . ALA A 1 170 ? 2.023 11.503 9.550 1.00 97.88 170 ALA A N 1
ATOM 1277 C CA . ALA A 1 170 ? 0.579 11.693 9.525 1.00 97.88 170 ALA A CA 1
ATOM 1278 C C . ALA A 1 170 ? 0.051 11.685 10.962 1.00 97.88 170 ALA A C 1
ATOM 1280 O O . ALA A 1 170 ? 0.529 10.904 11.794 1.00 97.88 170 ALA A O 1
ATOM 1281 N N . THR A 1 171 ? -0.942 12.518 11.263 1.00 98.44 171 THR A N 1
ATOM 1282 C CA . THR A 1 171 ? -1.643 12.452 12.549 1.00 98.44 171 THR A CA 1
ATOM 1283 C C . THR A 1 171 ? -2.717 11.356 12.521 1.00 98.44 171 THR A C 1
ATOM 1285 O O . THR A 1 171 ? -3.305 11.077 11.471 1.00 98.44 171 THR A O 1
ATOM 1288 N N . PRO A 1 172 ? -3.037 10.714 13.665 1.00 98.31 172 PRO A N 1
ATOM 1289 C CA . PRO A 1 172 ? -4.174 9.796 13.733 1.00 98.31 172 PRO A CA 1
ATOM 1290 C C . PRO A 1 172 ? -5.487 10.462 13.301 1.00 98.31 172 PRO A C 1
ATOM 1292 O O . PRO A 1 172 ? -6.339 9.802 12.711 1.00 98.31 172 PRO A O 1
ATOM 1295 N N . HIS A 1 173 ? -5.616 11.767 13.563 1.00 98.19 173 HIS A N 1
ATOM 1296 C CA . HIS A 1 173 ? -6.759 12.579 13.168 1.00 98.19 173 HIS A CA 1
ATOM 1297 C C . HIS A 1 173 ? -6.921 12.626 11.645 1.00 98.19 173 HIS A C 1
ATOM 1299 O O . HIS A 1 173 ? -7.961 12.188 11.162 1.00 98.19 173 HIS A O 1
ATOM 1305 N N . ALA A 1 174 ? -5.881 13.009 10.894 1.00 98.44 174 ALA A N 1
ATOM 1306 C CA . ALA A 1 174 ? -5.935 13.029 9.430 1.00 98.44 174 ALA A CA 1
ATOM 1307 C C . ALA A 1 174 ? -6.260 11.662 8.818 1.00 98.44 174 ALA A C 1
ATOM 1309 O O . ALA A 1 174 ? -7.009 11.576 7.847 1.00 98.44 174 ALA A O 1
ATOM 1310 N N . VAL A 1 175 ? -5.746 10.569 9.396 1.00 98.50 175 VAL A N 1
ATOM 1311 C CA . VAL A 1 175 ? -6.084 9.217 8.923 1.00 98.50 175 VAL A CA 1
ATOM 1312 C C . VAL A 1 175 ? -7.569 8.909 9.145 1.00 98.50 175 VAL A C 1
ATOM 1314 O O . VAL A 1 175 ? -8.222 8.374 8.252 1.00 98.50 175 VAL A O 1
ATOM 1317 N N . VAL A 1 176 ? -8.131 9.258 10.306 1.00 98.50 176 VAL A N 1
ATOM 1318 C CA . VAL A 1 176 ? -9.567 9.071 10.578 1.00 98.50 176 VAL A CA 1
ATOM 1319 C C . VAL A 1 176 ? -10.424 9.972 9.690 1.00 98.50 176 VAL A C 1
ATOM 1321 O O . VAL A 1 176 ? -11.455 9.519 9.197 1.00 98.50 176 VAL A O 1
ATOM 1324 N N . GLU A 1 177 ? -10.016 11.217 9.447 1.00 98.31 177 GLU A N 1
ATOM 1325 C CA . GLU A 1 177 ? -10.703 12.111 8.510 1.00 98.31 177 GLU A CA 1
ATOM 1326 C C . GLU A 1 177 ? -10.707 11.550 7.091 1.00 98.31 177 GLU A C 1
ATOM 1328 O O . GLU A 1 177 ? -11.765 11.510 6.466 1.00 98.31 177 GLU A O 1
ATOM 1333 N N . LEU A 1 178 ? -9.577 11.014 6.620 1.00 98.50 178 LEU A N 1
ATOM 1334 C CA . LEU A 1 178 ? -9.491 10.357 5.318 1.00 98.50 178 LEU A CA 1
ATOM 1335 C C . LEU A 1 178 ? -10.437 9.155 5.216 1.00 98.50 178 LEU A C 1
ATOM 1337 O O . LEU A 1 178 ? -11.146 9.016 4.221 1.00 98.50 178 LEU A O 1
ATOM 1341 N N . LEU A 1 179 ? -10.477 8.298 6.241 1.00 98.50 179 LEU A N 1
ATOM 1342 C CA . LEU A 1 179 ? -11.386 7.147 6.283 1.00 98.50 179 LEU A CA 1
ATOM 1343 C C . LEU A 1 179 ? -12.858 7.596 6.281 1.00 98.50 179 LEU A C 1
ATOM 1345 O O . LEU A 1 179 ? -13.684 7.054 5.551 1.00 98.50 179 LEU A O 1
ATOM 1349 N N . ARG A 1 180 ? -13.204 8.634 7.048 1.00 98.00 180 ARG A N 1
ATOM 1350 C CA . ARG A 1 180 ? -14.566 9.193 7.065 1.00 98.00 180 ARG A CA 1
ATOM 1351 C C . ARG A 1 180 ? -14.946 9.866 5.748 1.00 98.00 180 ARG A C 1
ATOM 1353 O O . ARG A 1 180 ? -16.094 9.768 5.331 1.00 98.00 180 ARG A O 1
ATOM 1360 N N . TYR A 1 181 ? -14.008 10.550 5.101 1.00 98.44 181 TYR A N 1
ATOM 1361 C CA . TYR A 1 181 ? -14.220 11.115 3.775 1.00 98.44 181 TYR A CA 1
ATOM 1362 C C . TYR A 1 181 ? -14.488 10.001 2.763 1.00 98.44 181 TYR A C 1
ATOM 1364 O O . TYR A 1 181 ? -15.482 10.062 2.039 1.00 98.44 181 TYR A O 1
ATOM 1372 N N . ALA A 1 182 ? -13.637 8.969 2.759 1.00 98.12 182 ALA A N 1
ATOM 1373 C CA . ALA A 1 182 ? -13.714 7.827 1.858 1.00 98.12 182 ALA A CA 1
ATOM 1374 C C . ALA A 1 182 ? -15.031 7.053 1.984 1.00 98.12 182 ALA A C 1
ATOM 1376 O O . ALA A 1 182 ? -15.596 6.663 0.964 1.00 98.12 182 ALA A O 1
ATOM 1377 N N . SER A 1 183 ? -15.557 6.866 3.200 1.00 96.88 183 SER A N 1
ATOM 1378 C CA . SER A 1 183 ? -16.822 6.147 3.407 1.00 96.88 183 SER A CA 1
ATOM 1379 C C . SER A 1 183 ? -18.038 6.844 2.782 1.00 96.88 183 SER A C 1
ATOM 1381 O O . SER A 1 183 ? -19.038 6.188 2.504 1.00 96.88 183 SER A O 1
ATOM 1383 N N . GLY A 1 184 ? -17.954 8.153 2.521 1.00 97.12 184 GLY A N 1
ATOM 1384 C CA . GLY A 1 184 ? -18.983 8.916 1.812 1.00 97.12 184 GLY A CA 1
ATOM 1385 C C . GLY A 1 184 ? -18.856 8.908 0.284 1.00 97.12 184 GLY A C 1
ATOM 1386 O O . GLY A 1 184 ? -19.689 9.513 -0.389 1.00 97.12 184 GLY A O 1
ATOM 1387 N N . GLN A 1 185 ? -17.821 8.276 -0.280 1.00 98.06 185 GLN A N 1
ATOM 1388 C CA . GLN A 1 185 ? -17.547 8.306 -1.719 1.00 98.06 185 GLN A CA 1
ATOM 1389 C C . GLN A 1 185 ? -18.109 7.084 -2.442 1.00 98.06 185 GLN A C 1
ATOM 1391 O O . GLN A 1 185 ? -18.189 5.992 -1.886 1.00 98.06 185 GLN A O 1
ATOM 1396 N N . SER A 1 186 ? -18.396 7.231 -3.739 1.00 97.69 186 SER A N 1
ATOM 1397 C CA . SER A 1 186 ? -18.878 6.126 -4.585 1.00 97.69 186 SER A CA 1
ATOM 1398 C C . SER A 1 186 ? -17.891 4.958 -4.703 1.00 97.69 186 SER A C 1
ATOM 1400 O O . SER A 1 186 ? -18.279 3.855 -5.066 1.00 97.69 186 SER A O 1
ATOM 1402 N N . TRP A 1 187 ? -16.608 5.202 -4.432 1.00 95.69 187 TRP A N 1
ATOM 1403 C CA . TRP A 1 187 ? -15.537 4.204 -4.425 1.00 95.69 187 TRP A CA 1
ATOM 1404 C C . TRP A 1 187 ? -15.193 3.690 -3.015 1.00 95.69 187 TRP A C 1
ATOM 1406 O O . TRP A 1 187 ? -14.326 2.828 -2.878 1.00 95.69 187 TRP A O 1
ATOM 1416 N N . GLY A 1 188 ? -15.851 4.201 -1.968 1.00 97.06 188 GLY A N 1
ATOM 1417 C CA . GLY A 1 188 ? -15.534 3.903 -0.569 1.00 97.06 188 GLY A CA 1
ATOM 1418 C C . GLY A 1 188 ? -15.646 2.422 -0.211 1.00 97.06 188 GLY A C 1
ATOM 1419 O O . GLY A 1 188 ? -14.770 1.893 0.468 1.00 97.06 188 GLY A O 1
ATOM 1420 N N . GLU A 1 189 ? -16.671 1.739 -0.726 1.00 96.19 189 GLU A N 1
ATOM 1421 C CA . GLU A 1 189 ? -16.884 0.299 -0.521 1.00 96.19 189 GLU A CA 1
ATOM 1422 C C . GLU A 1 189 ? -15.733 -0.536 -1.106 1.00 96.19 189 GLU A C 1
ATOM 1424 O O . GLU A 1 189 ? -15.181 -1.399 -0.432 1.00 96.19 189 GLU A O 1
ATOM 1429 N N . GLN A 1 190 ? -15.264 -0.202 -2.314 1.00 95.81 190 GLN A N 1
ATOM 1430 C CA . GLN A 1 190 ? -14.126 -0.898 -2.927 1.00 95.81 190 GLN A CA 1
ATOM 1431 C C . GLN A 1 190 ? -12.830 -0.695 -2.134 1.00 95.81 190 GLN A C 1
ATOM 1433 O O . GLN A 1 190 ? -12.030 -1.624 -2.004 1.00 95.81 190 GLN A O 1
ATOM 1438 N N . LEU A 1 191 ? -12.612 0.509 -1.590 1.00 96.31 191 LEU A N 1
ATOM 1439 C CA . LEU A 1 191 ? -11.472 0.758 -0.709 1.00 96.31 191 LEU A CA 1
ATOM 1440 C C . LEU A 1 191 ? -11.600 -0.058 0.580 1.00 96.31 191 LEU A C 1
ATOM 1442 O O . LEU A 1 191 ? -10.632 -0.702 0.978 1.00 96.31 191 LEU A O 1
ATOM 1446 N N . HIS A 1 192 ? -12.771 -0.052 1.212 1.00 97.50 192 HIS A N 1
ATOM 1447 C CA . HIS A 1 192 ? -13.044 -0.826 2.418 1.00 97.50 192 HIS A CA 1
ATOM 1448 C C . HIS A 1 192 ? -12.742 -2.319 2.212 1.00 97.50 192 HIS A C 1
ATOM 1450 O O . HIS A 1 192 ? -11.961 -2.890 2.971 1.00 97.50 192 HIS A O 1
ATOM 1456 N N . ASP A 1 193 ? -13.246 -2.918 1.134 1.00 96.44 193 ASP A N 1
ATOM 1457 C CA . ASP A 1 193 ? -13.088 -4.351 0.844 1.00 96.44 193 ASP A CA 1
ATOM 1458 C C . ASP A 1 193 ? -11.651 -4.746 0.473 1.00 96.44 193 ASP A C 1
ATOM 1460 O O . ASP A 1 193 ? -11.246 -5.910 0.565 1.00 96.44 193 ASP A O 1
ATOM 1464 N N . SER A 1 194 ? -10.842 -3.771 0.056 1.00 97.62 194 SER A N 1
ATOM 1465 C CA . SER A 1 194 ? -9.424 -3.989 -0.221 1.00 97.62 194 SER A CA 1
ATOM 1466 C C . SER A 1 194 ? -8.576 -4.126 1.053 1.00 97.62 194 SER A C 1
ATOM 1468 O O . SER A 1 194 ? -7.485 -4.696 0.996 1.00 97.62 194 SER A O 1
ATOM 1470 N N . LEU A 1 195 ? -9.052 -3.631 2.203 1.00 98.44 195 LEU A N 1
ATOM 1471 C CA . LEU A 1 195 ? -8.317 -3.674 3.470 1.00 98.44 195 LEU A CA 1
ATOM 1472 C C . LEU A 1 195 ? -8.284 -5.095 4.055 1.00 98.44 195 LEU A C 1
ATOM 1474 O O . LEU A 1 195 ? -9.273 -5.814 3.937 1.00 98.44 195 LEU A O 1
ATOM 1478 N N . PRO A 1 196 ? -7.189 -5.516 4.718 1.00 98.56 196 PRO A N 1
ATOM 1479 C CA . PRO A 1 196 ? -7.135 -6.788 5.439 1.00 98.56 196 PRO A CA 1
ATOM 1480 C C . PRO A 1 196 ? -8.314 -6.989 6.395 1.00 98.56 196 PRO A C 1
ATOM 1482 O O . PRO A 1 196 ? -8.673 -6.073 7.137 1.00 98.56 196 PRO A O 1
ATOM 1485 N N . THR A 1 197 ? -8.870 -8.198 6.398 1.00 98.25 197 THR A N 1
ATOM 1486 C CA . THR A 1 197 ? -9.967 -8.612 7.275 1.00 98.25 197 THR A CA 1
ATOM 1487 C C . THR A 1 197 ? -9.415 -9.372 8.474 1.00 98.25 197 THR A C 1
ATOM 1489 O O . THR A 1 197 ? -8.704 -10.369 8.321 1.00 98.25 197 THR A O 1
ATOM 1492 N N . ALA A 1 198 ? -9.761 -8.898 9.672 1.00 97.44 198 ALA A N 1
ATOM 1493 C CA . ALA A 1 198 ? -9.441 -9.543 10.943 1.00 97.44 198 ALA A CA 1
ATOM 1494 C C . ALA A 1 198 ? -9.763 -11.044 10.933 1.00 97.44 198 ALA A C 1
ATOM 1496 O O . ALA A 1 198 ? -10.879 -11.436 10.604 1.00 97.44 198 ALA A O 1
ATOM 1497 N N . GLY A 1 199 ? -8.775 -11.873 11.279 1.00 96.62 199 GLY A N 1
ATOM 1498 C CA . GLY A 1 199 ? -8.906 -13.327 11.394 1.00 96.62 199 GLY A CA 1
ATOM 1499 C C . GLY A 1 199 ? -9.081 -14.080 10.072 1.00 96.62 199 GLY A C 1
ATOM 1500 O O . GLY A 1 199 ? -9.251 -15.298 10.102 1.00 96.62 199 GLY A O 1
ATOM 1501 N N . VAL A 1 200 ? -9.056 -13.389 8.926 1.00 96.75 200 VAL A N 1
ATOM 1502 C CA . VAL A 1 200 ? -9.399 -13.977 7.622 1.00 96.75 200 VAL A CA 1
ATOM 1503 C C . VAL A 1 200 ? -8.248 -13.872 6.630 1.00 96.75 200 VAL A C 1
ATOM 1505 O O . VAL A 1 200 ? -7.842 -14.889 6.072 1.00 96.75 200 VAL A O 1
ATOM 1508 N N . ASP A 1 201 ? -7.718 -12.671 6.381 1.00 97.00 201 ASP A N 1
ATOM 1509 C CA . ASP A 1 201 ? -6.753 -12.484 5.296 1.00 97.00 201 ASP A CA 1
ATOM 1510 C C . ASP A 1 201 ? -5.717 -11.374 5.518 1.00 97.00 201 ASP A C 1
ATOM 1512 O O . ASP A 1 201 ? -5.704 -10.638 6.511 1.00 97.00 201 ASP A O 1
ATOM 1516 N N . GLY A 1 202 ? -4.791 -11.298 4.559 1.00 95.50 202 GLY A N 1
ATOM 1517 C CA . GLY A 1 202 ? -3.731 -10.304 4.528 1.00 95.50 202 GLY A CA 1
ATOM 1518 C C . GLY A 1 202 ? -2.895 -10.303 5.805 1.00 95.50 202 GLY A C 1
ATOM 1519 O O . GLY A 1 202 ? -2.665 -11.330 6.443 1.00 95.50 202 GLY A O 1
ATOM 1520 N N . SER A 1 203 ? -2.453 -9.117 6.207 1.00 95.06 203 SER A N 1
ATOM 1521 C CA . SER A 1 203 ? -1.661 -8.932 7.424 1.00 95.06 203 SER A CA 1
ATOM 1522 C C . SER A 1 203 ? -2.449 -9.062 8.737 1.00 95.06 203 SER A C 1
ATOM 1524 O O . SER A 1 203 ? -1.855 -8.924 9.811 1.00 95.06 203 SER A O 1
ATOM 1526 N N . LEU A 1 204 ? -3.760 -9.325 8.674 1.00 97.44 204 LEU A N 1
ATOM 1527 C CA . LEU A 1 204 ? -4.617 -9.561 9.838 1.00 97.44 204 LEU A CA 1
ATOM 1528 C C . LEU A 1 204 ? -5.115 -11.008 9.952 1.00 97.44 204 LEU A C 1
ATOM 1530 O O . LEU A 1 204 ? -5.811 -11.308 10.917 1.00 97.44 204 LEU A O 1
ATOM 1534 N N . ALA A 1 205 ? -4.718 -11.912 9.050 1.00 96.94 205 ALA A N 1
ATOM 1535 C CA . ALA A 1 205 ? -5.167 -13.308 9.047 1.00 96.94 205 ALA A CA 1
ATOM 1536 C C . ALA A 1 205 ? -4.961 -14.020 10.398 1.00 96.94 205 ALA A C 1
ATOM 1538 O O . ALA A 1 205 ? -5.799 -14.801 10.837 1.00 96.94 205 ALA A O 1
ATOM 1539 N N . GLU A 1 206 ? -3.860 -13.709 11.088 1.00 95.94 206 GLU A N 1
ATOM 1540 C CA . GLU A 1 206 ? -3.490 -14.302 12.381 1.00 95.94 206 GLU A CA 1
ATOM 1541 C C . GLU A 1 206 ? -3.844 -13.429 13.600 1.00 95.94 206 GLU A C 1
ATOM 1543 O O . GLU A 1 206 ? -3.467 -13.762 14.720 1.00 95.94 206 GLU A O 1
ATOM 1548 N N . ARG A 1 207 ? -4.555 -12.312 13.408 1.00 95.56 207 ARG A N 1
ATOM 1549 C CA . ARG A 1 207 ? -4.961 -11.386 14.481 1.00 95.56 207 ARG A CA 1
ATOM 1550 C C . ARG A 1 207 ? -6.476 -11.392 14.619 1.00 95.56 207 ARG A C 1
ATOM 1552 O O . ARG A 1 207 ? -7.167 -11.589 13.626 1.00 95.56 207 ARG A O 1
ATOM 1559 N N . PHE A 1 208 ? -6.984 -11.135 15.825 1.00 95.19 208 PHE A N 1
ATOM 1560 C CA . PHE A 1 208 ? -8.420 -10.947 16.071 1.00 95.19 208 PHE A CA 1
ATOM 1561 C C . PHE A 1 208 ? -9.314 -12.163 15.732 1.00 95.19 208 PHE A C 1
ATOM 1563 O O . PHE A 1 208 ? -10.470 -11.996 15.346 1.00 95.19 208 PHE A O 1
ATOM 1570 N N . LYS A 1 209 ? -8.800 -13.394 15.864 1.00 93.19 209 LYS A N 1
ATOM 1571 C CA . LYS A 1 209 ? -9.555 -14.629 15.552 1.00 93.19 209 LYS A CA 1
ATOM 1572 C C . LYS A 1 209 ? -10.735 -14.886 16.494 1.00 93.19 209 LYS A C 1
ATOM 1574 O O . LYS A 1 209 ? -11.696 -15.532 16.093 1.00 93.19 209 LYS A O 1
ATOM 1579 N N . ASP A 1 210 ? -10.665 -14.344 17.705 1.00 90.38 210 ASP A N 1
ATOM 1580 C CA . ASP A 1 210 ? -11.640 -14.571 18.776 1.00 90.38 210 ASP A CA 1
ATOM 1581 C C . ASP A 1 210 ? -12.547 -13.350 19.020 1.00 90.38 210 ASP A C 1
ATOM 1583 O O . ASP A 1 210 ? -13.100 -13.176 20.110 1.00 90.38 210 ASP A O 1
ATOM 1587 N N . LEU A 1 211 ? -12.694 -12.472 18.018 1.00 90.00 211 LEU A N 1
ATOM 1588 C CA . LEU A 1 211 ? -13.668 -11.383 18.086 1.00 90.00 211 LEU A CA 1
ATOM 1589 C C . LEU A 1 211 ? -15.097 -11.921 18.226 1.00 90.00 211 LEU A C 1
ATOM 1591 O O . LEU A 1 211 ? -15.422 -13.033 17.807 1.00 90.00 211 LEU A O 1
ATOM 1595 N N . ASP A 1 212 ? -15.976 -11.092 18.794 1.00 91.00 212 ASP A N 1
ATOM 1596 C CA . ASP A 1 212 ? -17.410 -11.365 18.762 1.00 91.00 212 ASP A CA 1
ATOM 1597 C C . ASP A 1 212 ? -17.864 -11.602 17.309 1.00 91.00 212 ASP A C 1
ATOM 1599 O O . ASP A 1 212 ? -17.496 -10.806 16.446 1.00 91.00 212 ASP A O 1
ATOM 1603 N N . PRO A 1 213 ? -18.681 -12.627 17.006 1.00 90.12 213 PRO A N 1
ATOM 1604 C CA . PRO A 1 213 ? -19.127 -12.894 15.637 1.00 90.12 213 PRO A CA 1
ATOM 1605 C C . PRO A 1 213 ? -19.877 -11.733 14.966 1.00 90.12 213 PRO A C 1
ATOM 1607 O O . PRO A 1 213 ? -19.993 -11.715 13.742 1.00 90.12 213 PRO A O 1
ATOM 1610 N N . LYS A 1 214 ? -20.418 -10.789 15.751 1.00 91.44 214 LYS A N 1
ATOM 1611 C CA . LYS A 1 214 ? -21.064 -9.563 15.252 1.00 91.44 214 LYS A CA 1
ATOM 1612 C C . LYS A 1 214 ? -20.089 -8.401 15.052 1.00 91.44 214 LYS A C 1
ATOM 1614 O O . LYS A 1 214 ? -20.482 -7.379 14.493 1.00 91.44 214 LYS A O 1
ATOM 1619 N N . ALA A 1 215 ? -18.864 -8.522 15.556 1.00 94.44 215 ALA A N 1
ATOM 1620 C CA . ALA A 1 215 ? -17.822 -7.529 15.393 1.00 94.44 215 ALA A CA 1
ATOM 1621 C C . ALA A 1 215 ? -16.974 -7.839 14.156 1.00 94.44 215 ALA A C 1
ATOM 1623 O O . ALA A 1 215 ? -16.594 -8.980 13.896 1.00 94.44 215 ALA A O 1
ATOM 1624 N N . HIS A 1 216 ? -16.638 -6.797 13.404 1.00 95.50 216 HIS A N 1
ATOM 1625 C CA . HIS A 1 216 ? -15.832 -6.910 12.191 1.00 95.50 216 HIS A CA 1
ATOM 1626 C C . HIS A 1 216 ? -14.769 -5.822 12.181 1.00 95.50 216 HIS A C 1
ATOM 1628 O O . HIS A 1 216 ? -15.043 -4.697 12.588 1.00 95.50 216 HIS A O 1
ATOM 1634 N N . VAL A 1 217 ? -13.564 -6.137 11.708 1.00 98.19 217 VAL A N 1
ATOM 1635 C CA . VAL A 1 217 ? -12.469 -5.167 11.591 1.00 98.19 217 VAL A CA 1
ATOM 1636 C C . VAL A 1 217 ? -11.817 -5.308 10.220 1.00 98.19 217 VAL A C 1
ATOM 1638 O O . VAL A 1 217 ? -11.363 -6.391 9.846 1.00 98.19 217 VAL A O 1
ATOM 1641 N N . HIS A 1 218 ? -11.744 -4.188 9.503 1.00 98.56 218 HIS A N 1
ATOM 1642 C CA . HIS A 1 218 ? -11.040 -4.042 8.233 1.00 98.56 218 HIS A CA 1
ATOM 1643 C C . HIS A 1 218 ? -9.998 -2.944 8.370 1.00 98.56 218 HIS A C 1
ATOM 1645 O O . HIS A 1 218 ? -10.350 -1.770 8.487 1.00 98.56 218 HIS A O 1
ATOM 1651 N N . ALA A 1 219 ? -8.714 -3.300 8.396 1.00 98.62 219 ALA A N 1
ATOM 1652 C CA . ALA A 1 219 ? -7.678 -2.330 8.731 1.00 98.62 219 ALA A CA 1
ATOM 1653 C C . ALA A 1 219 ? -6.339 -2.594 8.052 1.00 98.62 219 ALA A C 1
ATOM 1655 O O . ALA A 1 219 ? -5.897 -3.728 7.879 1.00 98.62 219 ALA A O 1
ATOM 1656 N N . LYS A 1 220 ? -5.652 -1.501 7.716 1.00 98.56 220 LYS A N 1
ATOM 1657 C CA . LYS A 1 220 ? -4.295 -1.532 7.188 1.00 98.56 220 LYS A CA 1
ATOM 1658 C C . LYS A 1 220 ? -3.291 -1.533 8.334 1.00 98.56 220 LYS A C 1
ATOM 1660 O O . LYS A 1 220 ? -3.342 -0.700 9.237 1.00 98.56 220 LYS A O 1
ATOM 1665 N N . THR A 1 221 ? -2.332 -2.448 8.260 1.00 97.88 221 THR A N 1
ATOM 1666 C CA . THR A 1 221 ? -1.183 -2.507 9.172 1.00 97.88 221 THR A CA 1
ATOM 1667 C C . THR A 1 221 ? -0.006 -1.688 8.648 1.00 97.88 221 THR A C 1
ATOM 1669 O O . THR A 1 221 ? 0.247 -1.693 7.439 1.00 97.88 221 THR A O 1
ATOM 1672 N N . GLY A 1 222 ? 0.790 -1.116 9.552 1.00 96.62 222 GLY A N 1
ATOM 1673 C CA . GLY A 1 222 ? 2.118 -0.570 9.259 1.00 96.62 222 GLY A CA 1
ATOM 1674 C C . GLY A 1 222 ? 3.186 -1.125 10.201 1.00 96.62 222 GLY A C 1
ATOM 1675 O O . GLY A 1 222 ? 2.929 -1.432 11.370 1.00 96.62 222 GLY A O 1
ATOM 1676 N N . SER A 1 223 ? 4.394 -1.339 9.680 1.00 94.44 223 SER A N 1
ATOM 1677 C CA . SER A 1 223 ? 5.508 -1.908 10.441 1.00 94.44 223 SER A CA 1
ATOM 1678 C C . SER A 1 223 ? 6.852 -1.476 9.870 1.00 94.44 223 SER A C 1
ATOM 1680 O O . SER A 1 223 ? 7.215 -1.881 8.773 1.00 94.44 2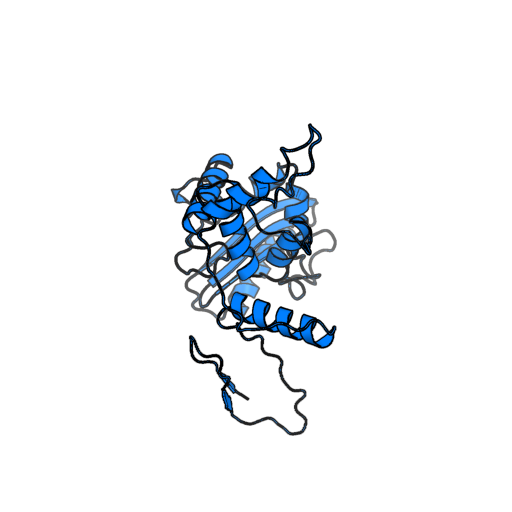23 SER A O 1
ATOM 1682 N N . LEU A 1 224 ? 7.613 -0.723 10.662 1.00 94.00 224 LEU A N 1
ATOM 1683 C CA . LEU A 1 224 ? 9.020 -0.401 10.413 1.00 94.00 224 LEU A CA 1
ATOM 1684 C C . LEU A 1 224 ? 9.828 -0.630 11.694 1.00 94.00 224 LEU A C 1
ATOM 1686 O O . LEU A 1 224 ? 9.273 -0.868 12.771 1.00 94.00 224 LEU A O 1
ATOM 1690 N N . GLY A 1 225 ? 11.156 -0.539 11.604 1.00 92.38 225 GLY A N 1
ATOM 1691 C CA . GLY A 1 225 ? 12.006 -0.544 12.794 1.00 92.38 225 GLY A CA 1
ATOM 1692 C C . GLY A 1 225 ? 11.626 0.610 13.727 1.00 92.38 225 GLY A C 1
ATOM 1693 O O . GLY A 1 225 ? 11.843 1.770 13.367 1.00 92.38 225 GLY A O 1
ATOM 1694 N N . GLY A 1 226 ? 11.059 0.275 14.891 1.00 93.44 226 GLY A N 1
ATOM 1695 C CA . GLY A 1 226 ? 10.602 1.231 15.905 1.00 93.44 226 GLY A CA 1
ATOM 1696 C C . GLY A 1 226 ? 9.205 1.823 15.677 1.00 93.44 226 GLY A C 1
ATOM 1697 O O . GLY A 1 226 ? 8.879 2.795 16.352 1.00 93.44 226 GLY A O 1
ATOM 1698 N N . VAL A 1 227 ? 8.394 1.275 14.761 1.00 96.81 227 VAL A N 1
ATOM 1699 C CA . VAL A 1 227 ? 7.049 1.789 14.433 1.00 96.81 227 VAL A CA 1
ATOM 1700 C C . VAL A 1 227 ? 6.056 0.640 14.262 1.00 96.81 227 VAL A C 1
ATOM 1702 O O . VAL A 1 227 ? 6.349 -0.325 13.549 1.00 96.81 227 VAL A O 1
ATOM 1705 N N . LYS A 1 228 ? 4.867 0.763 14.864 1.00 97.88 228 LYS A N 1
ATOM 1706 C CA . LYS A 1 228 ? 3.706 -0.112 14.624 1.00 97.88 228 LYS A CA 1
ATOM 1707 C C . LYS A 1 228 ? 2.440 0.723 14.488 1.00 97.88 228 LYS A C 1
ATOM 1709 O O . LYS A 1 228 ? 2.190 1.613 15.300 1.00 97.88 228 LYS A O 1
ATOM 1714 N N . THR A 1 229 ? 1.635 0.433 13.475 1.00 98.31 229 THR A N 1
ATOM 1715 C CA . THR A 1 229 ? 0.388 1.164 13.238 1.00 98.31 229 THR A CA 1
ATOM 1716 C C . THR A 1 229 ? -0.737 0.228 12.815 1.00 98.31 229 THR A C 1
ATOM 1718 O O . THR A 1 229 ? -0.497 -0.832 12.222 1.00 98.31 229 THR A O 1
ATOM 1721 N N . LEU A 1 230 ? -1.968 0.624 13.128 1.00 98.75 230 LEU A N 1
ATOM 1722 C CA . LEU A 1 230 ? -3.186 -0.024 12.661 1.00 98.75 230 LEU A CA 1
ATOM 1723 C C . LEU A 1 230 ? -4.286 1.026 12.511 1.00 98.75 230 LEU A C 1
ATOM 1725 O O . LEU A 1 230 ? -4.627 1.707 13.480 1.00 98.75 230 LEU A O 1
ATOM 1729 N N . SER A 1 231 ? -4.846 1.135 11.311 1.00 98.81 231 SER A N 1
ATOM 1730 C CA . SER A 1 231 ? -5.901 2.105 11.012 1.00 98.81 231 SER A CA 1
ATOM 1731 C C . SER A 1 231 ? -6.918 1.498 10.057 1.00 98.81 231 SER A C 1
ATOM 1733 O O . SER A 1 231 ? -6.546 0.770 9.135 1.00 98.81 231 SER A O 1
ATOM 1735 N N . GLY A 1 232 ? -8.198 1.792 10.260 1.00 98.50 232 GLY A N 1
ATOM 1736 C CA . GLY A 1 232 ? -9.256 1.232 9.430 1.00 98.50 232 GLY A CA 1
ATOM 1737 C C . GLY A 1 232 ? -10.649 1.425 10.002 1.00 98.50 232 GLY A C 1
ATOM 1738 O O . GLY A 1 232 ? -10.900 2.348 10.779 1.00 98.50 232 GLY A O 1
ATOM 1739 N N . TYR A 1 233 ? -11.545 0.533 9.599 1.00 98.56 233 TYR A N 1
ATOM 1740 C CA . TYR A 1 233 ? -12.936 0.505 10.017 1.00 98.56 233 TYR A CA 1
ATOM 1741 C C . TYR A 1 233 ? -13.191 -0.660 10.963 1.00 98.56 233 TYR A C 1
ATOM 1743 O O . TYR A 1 233 ? -12.570 -1.721 10.857 1.00 98.56 233 TYR A O 1
ATOM 1751 N N . ALA A 1 234 ? -14.148 -0.469 11.860 1.00 97.38 234 ALA A N 1
ATOM 1752 C CA . ALA A 1 234 ? -14.677 -1.541 12.674 1.00 97.38 234 ALA A CA 1
ATOM 1753 C C . ALA A 1 234 ? -16.198 -1.444 12.799 1.00 97.38 234 ALA A C 1
ATOM 1755 O O . ALA A 1 234 ? -16.766 -0.354 12.809 1.00 97.38 234 ALA A O 1
ATOM 1756 N N . VAL A 1 235 ? -16.846 -2.593 12.931 1.00 96.25 235 VAL A N 1
ATOM 1757 C CA . VAL A 1 235 ? -18.234 -2.721 13.368 1.00 96.25 235 VAL A CA 1
ATOM 1758 C C . VAL A 1 235 ? -18.196 -3.332 14.760 1.00 96.25 235 VAL A C 1
ATOM 1760 O O . VAL A 1 235 ? -17.573 -4.375 14.953 1.00 96.25 235 VAL A O 1
ATOM 1763 N N . THR A 1 236 ? -18.807 -2.671 15.741 1.00 95.12 236 THR A N 1
ATOM 1764 C CA . THR A 1 236 ? -18.878 -3.186 17.116 1.00 95.12 236 THR A CA 1
ATOM 1765 C C . THR A 1 236 ? -19.886 -4.327 17.221 1.00 95.12 236 THR A C 1
ATOM 1767 O O . THR A 1 236 ? -20.769 -4.466 16.375 1.00 95.12 236 THR A O 1
ATOM 1770 N N . ALA A 1 237 ? -19.853 -5.091 18.316 1.00 92.31 237 ALA A N 1
ATOM 1771 C CA . ALA A 1 237 ? -20.847 -6.140 18.578 1.00 92.31 237 ALA A CA 1
ATOM 1772 C C . ALA A 1 237 ? -22.306 -5.618 18.639 1.00 92.31 237 ALA A C 1
ATOM 1774 O O . ALA A 1 237 ? -23.259 -6.386 18.479 1.00 92.31 237 ALA A O 1
ATOM 1775 N N . LYS A 1 238 ? -22.490 -4.303 18.842 1.00 90.19 238 LYS A N 1
ATOM 1776 C CA . LYS A 1 238 ? -23.787 -3.601 18.816 1.00 90.19 238 LYS A CA 1
ATOM 1777 C C . LYS A 1 238 ? -24.170 -3.061 17.431 1.00 90.19 238 LYS A C 1
ATOM 1779 O O . LYS A 1 238 ? -25.228 -2.455 17.293 1.00 90.19 238 LYS A O 1
ATOM 1784 N N . GLY A 1 239 ? -23.328 -3.256 16.417 1.00 93.00 239 GLY A N 1
ATOM 1785 C CA . GLY A 1 239 ? -23.548 -2.775 15.053 1.00 93.00 239 GLY A CA 1
ATOM 1786 C C . GLY A 1 239 ? -23.141 -1.318 14.815 1.00 93.00 239 GLY A C 1
ATOM 1787 O O . GLY A 1 239 ? -23.468 -0.763 13.767 1.00 93.00 239 GLY A O 1
ATOM 1788 N N . GLN A 1 240 ? -22.436 -0.675 15.754 1.00 94.19 240 GLN A N 1
ATOM 1789 C CA . GLN A 1 240 ? -21.930 0.682 15.540 1.00 94.19 240 GLN A CA 1
ATOM 1790 C C . GLN A 1 240 ? -20.723 0.648 14.602 1.00 94.19 240 GLN A C 1
ATOM 1792 O O . GLN A 1 240 ? -19.801 -0.137 14.805 1.00 94.19 240 GLN A O 1
ATOM 1797 N N . GLN A 1 241 ? -20.708 1.532 13.606 1.00 94.81 241 GLN A N 1
ATOM 1798 C CA . GLN A 1 241 ? -19.564 1.710 12.717 1.00 94.81 241 GLN A CA 1
ATOM 1799 C C . GLN A 1 241 ? -18.561 2.694 13.323 1.00 94.81 241 GLN A C 1
ATOM 1801 O O . GLN A 1 241 ? -18.934 3.773 13.789 1.00 94.81 241 GLN A O 1
ATOM 1806 N N . LEU A 1 242 ? -17.286 2.326 13.288 1.00 96.31 242 LEU A N 1
ATOM 1807 C CA . LEU A 1 242 ? -16.159 3.098 13.789 1.00 96.31 242 LEU A CA 1
ATOM 1808 C C . LEU A 1 242 ? -15.117 3.262 12.680 1.00 96.31 242 LEU A C 1
ATOM 1810 O O . LEU A 1 242 ? -14.856 2.330 11.923 1.00 96.31 242 LEU A O 1
ATOM 1814 N N . ALA A 1 243 ? -1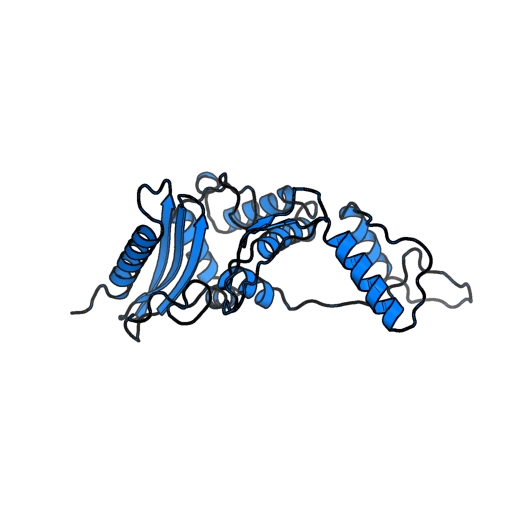4.477 4.427 12.640 1.00 98.00 243 ALA A N 1
ATOM 1815 C CA . ALA A 1 243 ? -13.197 4.629 11.970 1.00 98.00 243 ALA A CA 1
ATOM 1816 C C . ALA A 1 243 ? -12.148 4.908 13.049 1.00 98.00 243 ALA A C 1
ATOM 1818 O O . ALA A 1 243 ? -12.407 5.682 13.973 1.00 98.00 243 ALA A O 1
ATOM 1819 N N . PHE A 1 244 ? -10.980 4.280 12.951 1.00 98.56 244 PHE A N 1
ATOM 1820 C CA . PHE A 1 244 ? -9.939 4.385 13.969 1.00 98.56 244 PHE A CA 1
ATOM 1821 C C . PHE A 1 244 ? -8.544 4.478 13.354 1.00 98.56 244 PHE A C 1
ATOM 1823 O O . PHE A 1 244 ? -8.296 4.044 12.227 1.00 98.56 244 PHE A O 1
ATOM 1830 N N . SER A 1 245 ? -7.612 5.031 14.128 1.00 98.75 245 SER A N 1
ATOM 1831 C CA . SER A 1 245 ? -6.198 5.078 13.778 1.00 98.75 245 SER A CA 1
ATOM 1832 C C . SER A 1 245 ? -5.351 5.028 15.042 1.00 98.75 245 SER A C 1
ATOM 1834 O O . SER A 1 245 ? -5.505 5.864 15.932 1.00 98.75 245 SER A O 1
ATOM 1836 N N . ILE A 1 246 ? -4.464 4.039 15.125 1.00 98.69 246 ILE A N 1
ATOM 1837 C CA . ILE A 1 246 ? -3.525 3.863 16.230 1.00 98.69 246 ILE A CA 1
ATOM 1838 C C . ILE A 1 246 ? -2.119 3.885 15.643 1.00 98.69 246 ILE A C 1
ATOM 1840 O O . ILE A 1 246 ? -1.723 2.971 14.916 1.00 98.69 246 ILE A O 1
ATOM 1844 N N . LEU A 1 247 ? -1.364 4.939 15.954 1.00 98.25 247 LEU A N 1
ATOM 1845 C CA . LEU A 1 247 ? -0.006 5.148 15.457 1.00 98.25 247 LEU A CA 1
ATOM 1846 C C . LEU A 1 247 ? 0.975 5.127 16.631 1.00 98.25 247 LEU A C 1
ATOM 1848 O O . LEU A 1 247 ? 0.864 5.942 17.546 1.00 98.25 247 LEU A O 1
ATOM 1852 N N . THR A 1 248 ? 1.938 4.206 16.613 1.00 97.62 248 THR A N 1
ATOM 1853 C CA . THR A 1 248 ? 2.966 4.096 17.657 1.00 97.62 248 THR A CA 1
ATOM 1854 C C . THR A 1 248 ? 4.358 4.206 17.046 1.00 97.62 248 THR A C 1
ATOM 1856 O O . THR A 1 248 ? 4.692 3.502 16.093 1.00 97.62 248 THR A O 1
ATOM 1859 N N . ASN A 1 249 ? 5.171 5.097 17.610 1.00 95.75 249 ASN A N 1
ATOM 1860 C CA . ASN A 1 249 ? 6.519 5.423 17.152 1.00 95.75 249 ASN A CA 1
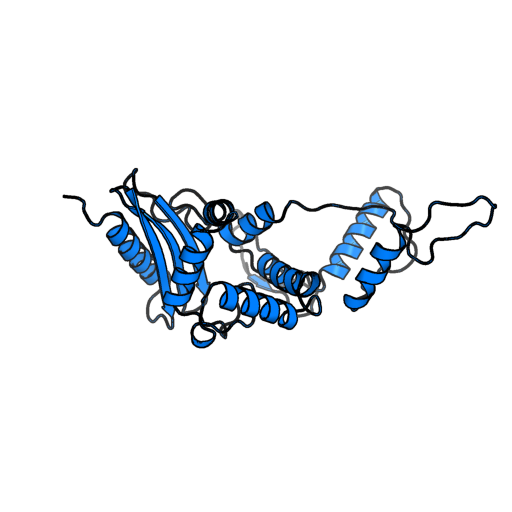ATOM 1861 C C . ASN A 1 249 ? 7.519 5.267 18.300 1.00 95.75 249 ASN A C 1
ATOM 1863 O O . ASN A 1 249 ? 7.124 5.219 19.465 1.00 95.75 249 ASN A O 1
ATOM 1867 N N . ASN A 1 250 ? 8.812 5.244 17.970 1.00 93.62 250 ASN A N 1
ATOM 1868 C CA . ASN A 1 250 ? 9.920 5.213 18.932 1.00 93.62 250 ASN A CA 1
ATOM 1869 C C . ASN A 1 250 ? 9.763 4.106 19.984 1.00 93.62 250 ASN A C 1
ATOM 1871 O O . ASN A 1 250 ? 9.932 4.330 21.183 1.00 93.62 250 ASN A O 1
ATOM 1875 N N . LEU A 1 251 ? 9.393 2.907 19.525 1.00 91.69 251 LEU A N 1
ATOM 1876 C CA . LEU A 1 251 ? 9.083 1.793 20.413 1.00 91.69 251 LEU A CA 1
ATOM 1877 C C . LEU A 1 251 ? 10.278 1.429 21.299 1.00 91.69 251 LEU A C 1
ATOM 1879 O O . LEU A 1 251 ? 11.353 1.095 20.808 1.00 91.69 251 LEU A O 1
ATOM 1883 N N . SER A 1 252 ? 10.046 1.426 22.611 1.00 89.31 252 SER A N 1
ATOM 1884 C CA . SER A 1 252 ? 10.968 0.902 23.625 1.00 89.31 252 SER A CA 1
ATOM 1885 C C . SER A 1 252 ? 10.720 -0.577 23.949 1.00 89.31 252 SER A C 1
ATOM 1887 O O . SER A 1 252 ? 11.533 -1.219 24.613 1.00 89.31 252 SER A O 1
ATOM 1889 N N . ALA A 1 253 ? 9.596 -1.126 23.481 1.00 92.31 253 ALA A N 1
ATOM 1890 C CA . ALA A 1 253 ? 9.197 -2.518 23.649 1.00 92.31 253 ALA A CA 1
ATOM 1891 C C . ALA A 1 253 ? 9.329 -3.308 22.338 1.00 92.31 253 ALA A C 1
ATOM 1893 O O . ALA A 1 253 ? 9.471 -2.744 21.252 1.00 92.31 253 ALA A O 1
ATOM 1894 N N . THR A 1 254 ? 9.241 -4.638 22.431 1.00 94.31 254 THR A N 1
ATOM 1895 C CA . THR A 1 254 ? 9.233 -5.499 21.244 1.00 94.31 254 THR A CA 1
ATOM 1896 C C . THR A 1 254 ? 8.020 -5.196 20.365 1.00 94.31 254 THR A C 1
ATOM 1898 O O . THR A 1 254 ? 6.924 -4.924 20.860 1.00 94.31 254 THR A O 1
ATOM 1901 N N . GLY A 1 255 ? 8.190 -5.302 19.043 1.00 94.06 255 GLY A N 1
ATOM 1902 C CA . GLY A 1 255 ? 7.099 -5.057 18.095 1.00 94.06 255 GLY A CA 1
ATOM 1903 C C . GLY A 1 255 ? 5.873 -5.945 18.335 1.00 94.06 255 GLY A C 1
ATOM 1904 O O . GLY A 1 255 ? 4.756 -5.489 18.120 1.00 94.06 255 GLY A O 1
ATOM 1905 N N . LYS A 1 256 ? 6.069 -7.175 18.838 1.00 94.69 256 LYS A N 1
ATOM 1906 C CA . LYS A 1 256 ? 4.972 -8.069 19.233 1.00 94.69 256 LYS A CA 1
ATOM 1907 C C . LYS A 1 256 ? 4.151 -7.477 20.378 1.00 94.69 256 LYS A C 1
ATOM 1909 O O . LYS A 1 256 ? 2.947 -7.362 20.242 1.00 94.69 256 LYS A O 1
ATOM 1914 N N . ARG A 1 257 ? 4.793 -7.047 21.469 1.00 96.31 257 ARG A N 1
ATOM 1915 C CA . ARG A 1 257 ? 4.081 -6.493 22.633 1.00 96.31 257 ARG A CA 1
ATOM 1916 C C . ARG A 1 257 ? 3.264 -5.252 22.272 1.00 96.31 257 ARG A C 1
ATOM 1918 O O . ARG A 1 257 ? 2.200 -5.034 22.836 1.00 96.31 257 ARG A O 1
ATOM 1925 N N . VAL A 1 258 ? 3.772 -4.438 21.350 1.00 97.25 258 VAL A N 1
ATOM 1926 C CA . VAL A 1 258 ? 3.061 -3.247 20.873 1.00 97.25 258 VAL A CA 1
ATOM 1927 C C . VAL A 1 258 ? 1.887 -3.629 19.975 1.00 97.25 258 VAL A C 1
ATOM 1929 O O . VAL A 1 258 ? 0.813 -3.071 20.151 1.00 97.25 258 VAL A O 1
ATOM 1932 N N . ASN A 1 259 ? 2.051 -4.609 19.079 1.00 96.94 259 ASN A N 1
ATOM 1933 C CA . ASN A 1 259 ? 0.926 -5.164 18.323 1.00 96.94 259 ASN A CA 1
ATOM 1934 C C . ASN A 1 259 ? -0.154 -5.732 19.253 1.00 96.94 259 ASN A C 1
ATOM 1936 O O . ASN A 1 259 ? -1.311 -5.380 19.080 1.00 96.94 259 ASN A O 1
ATOM 1940 N N . ASP A 1 260 ? 0.227 -6.522 20.263 1.00 96.62 260 ASP A N 1
ATOM 1941 C CA . ASP A 1 260 ? -0.709 -7.089 21.243 1.00 96.62 260 ASP A CA 1
ATOM 1942 C C . ASP A 1 260 ? -1.489 -5.966 21.967 1.00 96.62 260 ASP A C 1
ATOM 1944 O O . ASP A 1 260 ? -2.698 -6.059 22.152 1.00 96.62 260 ASP A O 1
ATOM 1948 N N . ALA A 1 261 ? -0.821 -4.862 22.330 1.00 97.44 261 ALA A N 1
ATOM 1949 C CA . ALA A 1 261 ? -1.471 -3.707 22.955 1.00 97.44 261 ALA A CA 1
ATOM 1950 C C . ALA A 1 261 ? -2.418 -2.957 22.000 1.00 97.44 261 ALA A C 1
ATOM 1952 O O . ALA A 1 261 ? -3.503 -2.551 22.411 1.00 97.44 261 ALA A O 1
ATOM 1953 N N . ILE A 1 262 ? -2.020 -2.774 20.735 1.00 97.94 262 ILE A N 1
ATOM 1954 C CA . ILE A 1 262 ? -2.889 -2.218 19.687 1.00 97.94 262 ILE A CA 1
ATOM 1955 C C . ILE A 1 262 ? -4.134 -3.099 19.530 1.00 97.94 262 ILE A C 1
ATOM 1957 O O . ILE A 1 262 ? -5.245 -2.572 19.484 1.00 97.94 262 ILE A O 1
ATOM 1961 N N . ASP A 1 263 ? -3.953 -4.420 19.499 1.00 97.56 263 ASP A N 1
ATOM 1962 C CA . ASP A 1 263 ? -5.041 -5.385 19.346 1.00 97.56 263 ASP A CA 1
ATOM 1963 C C . ASP A 1 263 ? -6.004 -5.306 20.527 1.00 97.56 263 ASP A C 1
ATOM 1965 O O . ASP A 1 263 ? -7.201 -5.136 20.316 1.00 97.56 263 ASP A O 1
ATOM 1969 N N . SER A 1 264 ? -5.495 -5.266 21.761 1.00 96.50 264 SER A N 1
ATOM 1970 C CA . SER A 1 264 ? -6.331 -5.092 22.954 1.00 96.50 264 SER A CA 1
ATOM 1971 C C . SER A 1 264 ? -7.146 -3.791 22.945 1.00 96.50 264 SER A C 1
ATOM 1973 O O . SER A 1 264 ? -8.280 -3.783 23.416 1.00 96.50 264 SER A O 1
ATOM 1975 N N . ILE A 1 265 ? -6.607 -2.686 22.410 1.00 96.62 265 ILE A N 1
ATOM 1976 C CA . ILE A 1 265 ? -7.354 -1.420 22.286 1.00 96.62 265 ILE A CA 1
ATOM 1977 C C . ILE A 1 265 ? -8.510 -1.574 21.292 1.00 96.62 265 ILE A C 1
ATOM 1979 O O . ILE A 1 265 ? -9.627 -1.142 21.580 1.00 96.62 265 ILE A O 1
ATOM 1983 N N . VAL A 1 266 ? -8.257 -2.186 20.131 1.00 96.81 266 VAL A N 1
ATOM 1984 C CA . VAL A 1 266 ? -9.295 -2.409 19.114 1.00 96.81 266 VAL A CA 1
ATOM 1985 C C . VAL A 1 266 ? -10.348 -3.386 19.627 1.00 96.81 266 VAL A C 1
ATOM 1987 O O . VAL A 1 266 ? -11.535 -3.102 19.515 1.00 96.81 266 VAL A O 1
ATOM 1990 N N . GLU A 1 267 ? -9.932 -4.490 20.246 1.00 95.38 267 GLU A N 1
ATOM 1991 C CA . GLU A 1 267 ? -10.822 -5.473 20.866 1.00 95.38 267 GLU A CA 1
ATOM 1992 C C . GLU A 1 267 ? -11.702 -4.837 21.937 1.00 95.38 267 GLU A C 1
ATOM 1994 O O . GLU A 1 267 ? -12.910 -5.070 21.947 1.00 95.38 267 GLU A O 1
ATOM 1999 N N . ALA A 1 268 ? -11.133 -4.004 22.810 1.00 93.44 268 ALA A N 1
ATOM 2000 C CA . ALA A 1 268 ? -11.911 -3.266 23.793 1.00 93.44 268 ALA A CA 1
ATOM 2001 C C . ALA A 1 268 ? -12.937 -2.357 23.105 1.00 93.44 268 ALA A C 1
ATOM 2003 O O . ALA A 1 268 ? -14.109 -2.417 23.451 1.00 93.44 268 ALA A O 1
ATOM 2004 N N . ALA A 1 269 ? -12.541 -1.590 22.085 1.00 92.44 269 ALA A N 1
ATOM 2005 C CA . ALA A 1 269 ? -13.439 -0.675 21.380 1.00 92.44 269 ALA A CA 1
ATOM 2006 C C . ALA A 1 269 ? -14.597 -1.384 20.652 1.00 92.44 269 ALA A C 1
ATOM 2008 O O . ALA A 1 269 ? -15.712 -0.866 20.619 1.00 92.44 269 ALA A O 1
ATOM 2009 N N . VAL A 1 270 ? -14.362 -2.565 20.069 1.00 93.19 270 VAL A N 1
ATOM 2010 C CA . VAL A 1 270 ? -15.419 -3.312 19.360 1.00 93.19 270 VAL A CA 1
ATOM 2011 C C . VAL A 1 270 ? -16.305 -4.140 20.290 1.00 93.19 270 VAL A C 1
ATOM 2013 O O . VAL A 1 270 ? -17.447 -4.437 19.929 1.00 93.19 270 VAL A O 1
ATOM 2016 N N . ASN A 1 271 ? -15.801 -4.492 21.478 1.00 85.44 271 ASN A N 1
ATOM 2017 C CA . ASN A 1 271 ? -16.550 -5.197 22.518 1.00 85.44 271 ASN A CA 1
ATOM 2018 C C . ASN A 1 271 ? -17.206 -4.260 23.547 1.00 85.44 271 ASN A C 1
ATOM 2020 O O . ASN A 1 271 ? -18.020 -4.747 24.335 1.00 85.44 271 ASN A O 1
ATOM 2024 N N . ASP A 1 272 ? -16.862 -2.965 23.573 1.00 68.69 272 ASP A N 1
ATOM 2025 C CA . ASP A 1 272 ? -17.372 -2.021 24.569 1.00 68.69 272 ASP A CA 1
ATOM 2026 C C . ASP A 1 272 ? -18.906 -1.990 24.516 1.00 68.69 272 ASP A C 1
ATOM 2028 O O . ASP A 1 272 ? -19.532 -1.634 23.510 1.00 68.69 272 ASP A O 1
ATOM 2032 N N . GLY A 1 273 ? -19.515 -2.476 25.600 1.00 51.72 273 GLY A N 1
ATOM 2033 C CA . GLY A 1 273 ? -20.949 -2.701 25.705 1.00 51.72 273 GLY A CA 1
ATOM 2034 C C . GLY A 1 273 ? -21.431 -4.155 25.767 1.00 51.72 273 GLY A C 1
ATOM 2035 O O . GLY A 1 273 ? -22.647 -4.347 25.684 1.00 51.72 273 GLY A O 1
ATOM 2036 N N . LYS A 1 274 ? -20.554 -5.154 25.924 1.00 50.81 274 LYS A N 1
ATOM 2037 C CA . LYS A 1 274 ? -20.952 -6.456 26.490 1.00 50.81 274 LYS A CA 1
ATOM 2038 C C . LYS A 1 274 ? -21.383 -6.244 27.951 1.00 50.81 274 LYS A C 1
ATOM 2040 O O . LYS A 1 274 ? -20.527 -6.116 28.821 1.00 50.81 274 LYS A O 1
ATOM 2045 N N . GLU A 1 275 ? -22.690 -6.132 28.186 1.00 44.25 275 GLU A N 1
ATOM 2046 C CA . GLU A 1 275 ? -23.293 -6.413 29.501 1.00 44.25 275 GLU A CA 1
ATOM 2047 C C . GLU A 1 275 ? -23.443 -7.925 29.687 1.00 44.25 275 GLU A C 1
ATOM 2049 O O . GLU A 1 275 ? -23.831 -8.599 28.701 1.00 44.25 275 GLU A O 1
#

Nearest PDB structures (foldseek):
  1w8y-assembly4_D  TM=8.852E-01  e=1.579E-13  Actinomadura sp. R39
  1w5d-assembly1_A  TM=9.234E-01  e=9.646E-12  Bacillus subtilis
  2ex2-assembly1_A  TM=7.877E-01  e=2.047E-10  Escherichia coli
  3a3d-assembly1_A  TM=9.053E-01  e=3.641E-09  Haemophilus influenzae
  8hta-assembly1_A  TM=4.046E-01  e=8.503E-01  Homo sapiens

Mean predicted aligned error: 8.28 Å

Solvent-accessible surface area (backbone atoms only — not comparable to full-atom values): 16551 Å² total; per-residue (Å²): 100,47,79,48,60,59,89,92,43,93,58,77,49,75,49,82,64,78,63,97,83,56,91,74,85,88,81,92,72,86,67,69,59,61,63,48,50,49,53,52,52,52,49,53,56,37,46,78,71,72,43,86,79,87,84,77,90,76,75,75,92,67,70,63,82,62,54,67,62,62,71,65,63,72,79,76,82,88,85,84,94,70,100,62,91,74,70,68,99,57,84,82,84,88,76,88,84,83,77,81,58,68,69,60,53,48,27,46,28,41,21,72,61,37,42,70,58,29,41,49,49,31,13,48,44,0,45,78,73,42,87,29,68,34,64,69,27,13,49,52,44,49,51,54,51,39,47,74,60,70,42,59,74,89,39,47,40,78,78,64,55,53,69,80,51,86,77,46,45,69,39,50,64,46,54,30,46,50,51,58,48,36,66,75,41,100,59,20,66,64,55,52,73,23,29,10,32,50,37,68,32,52,87,22,32,93,37,66,74,84,54,55,94,63,34,46,44,31,38,42,76,47,79,54,96,43,34,47,34,46,34,37,40,34,29,15,57,85,66,50,79,45,69,44,48,47,79,45,68,78,53,91,63,59,72,64,64,52,50,54,50,53,48,52,53,51,52,46,64,30,48,68,82,78,126

Foldseek 3Di:
DDWDDDPLDQDIDDDDDDDPPHPDDDDDDD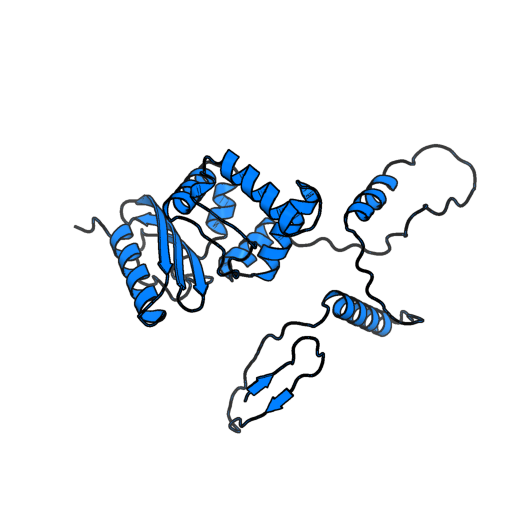HRPVVLVVQVVVQVVCVVVVNDDDDDDDDDDDFQVVVVVVVVQPPPDDDDDDPDPPDPPDDDDPDDDDDDDVLVLLLCCAQALDFVSQQQVLLVCLCPPFDHSDNVSSVVSVVVVLVVLVADPVQWDDDGRRPPDPRTGGDFVSLLSVLVSLCPDPCSVSNQVSFDWACCGGPRVPAPVPADPLKIWGWGWDDDVFWTKIWHWMQASVRDIDTGIDIGGRDPDDPVVVVVVVRVVVSCVRDVPPD

Sequence (275 aa):
LYINREPGSTQLTLWGSIAADDPGANEGLAIEDPAEFAASLLRHLLEIRGVAVYGKQRTRHTELASLSTFTSTVIASRGGDEHSLTYPAGPLVLAEYQSAPLSEDIRVINKVSQNLHAEILLRLMGREKGTGGTVQAGLEVLRGFLNGAGISSDDYSFFDGSGLSRENLATPHAVVELLRYASGQSWGEQLHDSLPTAGVDGSLAERFKDLDPKAHVHAKTGSLGGVKTLSGYAVTAKGQQLAFSILTNNLSATGKRVNDAIDSIVEAAVNDGKE